Protein AF-A0A952VMT0-F1 (afdb_monomer)

Mean predicted aligned error: 9.92 Å

Sequence (220 aa):
MIFTNATDAQLTNVEVINATNLIGALDLHLQSDGFIINTGNNPTTITGSAGADTITAGSSVDTINNFVGADTVNGGAGSDRLDLTTTSTDLNNATDAQLVNVEEIRLTSTDGITLNLGNQSEAFTISGSAGADTITATNQADTISGGFGDDTINAGGGNDIINGFGRASNIGVAEADSLDGGAGTDTLVLAGTASPIWPMPLMPSSPMWRSSMPQTSSAH

Structure (mmCIF, N/CA/C/O backbone):
data_AF-A0A952VMT0-F1
#
_entry.id   AF-A0A952VMT0-F1
#
loop_
_atom_site.group_PDB
_atom_site.id
_atom_site.type_symbol
_atom_site.label_atom_id
_atom_site.label_alt_id
_atom_site.label_comp_id
_atom_site.label_asym_id
_atom_site.label_entity_id
_atom_site.label_seq_id
_atom_site.pdbx_PDB_ins_code
_atom_site.Cartn_x
_atom_site.Cartn_y
_atom_site.Cartn_z
_atom_site.occupancy
_atom_site.B_iso_or_equiv
_atom_site.auth_seq_id
_atom_site.auth_comp_id
_atom_site.auth_asym_id
_atom_site.auth_atom_id
_atom_site.pdbx_PDB_model_num
ATOM 1 N N . MET A 1 1 ? -11.059 16.800 18.538 1.00 48.16 1 MET A N 1
ATOM 2 C CA . MET A 1 1 ? -9.971 16.395 19.450 1.00 48.16 1 MET A CA 1
ATOM 3 C C . MET A 1 1 ? -9.155 15.394 18.667 1.00 48.16 1 MET A C 1
ATOM 5 O O . MET A 1 1 ? -9.728 14.405 18.239 1.00 48.16 1 MET A O 1
ATOM 9 N N . ILE A 1 2 ? -7.910 15.726 18.346 1.00 56.69 2 ILE A N 1
ATOM 10 C CA . ILE A 1 2 ? -7.024 14.835 17.596 1.00 56.69 2 ILE A CA 1
ATOM 11 C C . ILE A 1 2 ? -6.379 13.937 18.652 1.00 56.69 2 ILE A C 1
ATOM 13 O O . ILE A 1 2 ? -5.745 14.459 19.571 1.00 56.69 2 ILE A O 1
ATOM 17 N N . PHE A 1 3 ? -6.608 12.624 18.594 1.00 63.16 3 PHE A N 1
ATOM 18 C CA . PHE A 1 3 ? -5.836 11.677 19.396 1.00 63.16 3 PHE A CA 1
ATOM 19 C C . PHE A 1 3 ? -4.445 11.610 18.770 1.00 63.16 3 PHE A C 1
ATOM 21 O O . PHE A 1 3 ? -4.195 10.806 17.889 1.00 63.16 3 PHE A O 1
ATOM 28 N N . THR A 1 4 ? -3.571 12.535 19.156 1.00 62.31 4 THR A N 1
ATOM 29 C CA . THR A 1 4 ? -2.135 12.411 18.913 1.00 62.31 4 THR A CA 1
ATOM 30 C C . THR A 1 4 ? -1.500 12.000 20.232 1.00 62.31 4 THR A C 1
ATOM 32 O O . THR A 1 4 ? -1.581 12.764 21.199 1.00 62.31 4 THR A O 1
ATOM 35 N N . ASN A 1 5 ? -0.860 10.833 20.276 1.00 67.25 5 ASN A N 1
ATOM 36 C CA . ASN A 1 5 ? -0.107 10.324 21.432 1.00 67.25 5 ASN A CA 1
ATOM 37 C C . ASN A 1 5 ? -0.941 9.876 22.646 1.00 67.25 5 ASN A C 1
ATOM 39 O O . ASN A 1 5 ? -0.473 9.997 23.781 1.00 67.25 5 ASN A O 1
ATOM 43 N N . ALA A 1 6 ? -2.162 9.373 22.448 1.00 76.94 6 ALA A N 1
ATOM 44 C CA . ALA A 1 6 ? -2.816 8.640 23.529 1.00 76.94 6 ALA A CA 1
ATOM 45 C C . ALA A 1 6 ? -1.985 7.384 23.834 1.00 76.94 6 ALA A C 1
ATOM 47 O O . ALA A 1 6 ? -1.633 6.667 22.904 1.00 76.94 6 ALA A O 1
ATOM 48 N N . THR A 1 7 ? -1.650 7.129 25.096 1.00 83.06 7 THR A N 1
ATOM 49 C CA . THR A 1 7 ? -1.020 5.878 25.547 1.00 83.06 7 THR A CA 1
ATOM 50 C C . THR A 1 7 ? -2.079 4.844 25.906 1.00 83.06 7 THR A C 1
ATOM 52 O O . THR A 1 7 ? -3.249 5.190 26.078 1.00 83.06 7 THR A O 1
ATOM 55 N N . ASP A 1 8 ? -1.676 3.587 26.051 1.00 81.75 8 ASP A N 1
ATOM 56 C CA . ASP A 1 8 ? -2.542 2.465 26.449 1.00 81.75 8 ASP A CA 1
ATOM 57 C C . ASP A 1 8 ? -3.371 2.775 27.719 1.00 81.75 8 ASP A C 1
ATOM 59 O O . ASP A 1 8 ? -4.565 2.505 27.820 1.00 81.75 8 ASP A O 1
ATOM 63 N N . ALA A 1 9 ? -2.778 3.507 28.670 1.00 82.50 9 ALA A N 1
ATOM 64 C CA . ALA A 1 9 ? -3.461 3.933 29.894 1.00 82.50 9 ALA A CA 1
ATOM 65 C C . ALA A 1 9 ? -4.579 4.971 29.665 1.00 82.50 9 ALA A C 1
ATOM 67 O O . ALA A 1 9 ? -5.399 5.203 30.556 1.00 82.50 9 ALA A O 1
ATOM 68 N N . GLN A 1 10 ? -4.597 5.640 28.510 1.00 85.75 10 GLN A N 1
ATOM 69 C CA . GLN A 1 10 ? -5.574 6.677 28.174 1.00 85.75 10 GLN A CA 1
ATOM 70 C C . GLN A 1 10 ? -6.797 6.122 27.433 1.00 85.75 10 GLN A C 1
ATOM 72 O O . GLN A 1 10 ? -7.845 6.767 27.485 1.00 85.75 10 GLN A O 1
ATOM 77 N N . LEU A 1 11 ? -6.698 4.944 26.807 1.00 85.38 11 LEU A N 1
ATOM 78 C CA . LEU A 1 11 ? -7.797 4.264 26.109 1.00 85.38 11 LEU A CA 1
ATOM 79 C C . LEU A 1 11 ? -8.044 2.876 26.710 1.00 85.38 11 LEU A C 1
ATOM 81 O O . LEU A 1 11 ? -7.905 1.851 26.062 1.00 85.38 11 LEU A O 1
ATOM 85 N N . THR A 1 12 ? -8.442 2.847 27.980 1.00 87.50 12 THR A N 1
ATOM 86 C CA . THR A 1 12 ? -8.729 1.585 28.681 1.00 87.50 12 THR A CA 1
ATOM 87 C C . THR A 1 12 ? -10.169 1.126 28.451 1.00 87.50 12 THR A C 1
ATOM 89 O O . THR A 1 12 ? -11.099 1.913 28.638 1.00 87.50 12 THR A O 1
ATOM 92 N N . ASN A 1 13 ? -10.357 -0.158 28.116 1.00 88.69 13 ASN A N 1
ATOM 93 C CA . ASN A 1 13 ? -11.665 -0.760 27.797 1.00 88.69 13 ASN A CA 1
ATOM 94 C C . ASN A 1 13 ? -12.419 0.017 26.699 1.00 88.69 13 ASN A C 1
ATOM 96 O O . ASN A 1 13 ? -13.592 0.368 26.862 1.00 88.69 13 ASN A O 1
ATOM 100 N N . VAL A 1 14 ? -11.700 0.381 25.634 1.00 91.75 14 VAL A N 1
ATOM 101 C CA . VAL A 1 14 ? -12.257 1.020 24.441 1.00 91.75 14 VAL A CA 1
ATOM 102 C C . VAL A 1 14 ? -11.978 0.112 23.259 1.00 91.75 14 VAL A C 1
ATOM 104 O O . VAL A 1 14 ? -10.831 -0.089 22.901 1.00 91.75 14 VAL A O 1
ATOM 107 N N . GLU A 1 15 ? -13.028 -0.392 22.625 1.00 94.06 15 GLU A N 1
ATOM 108 C CA . GLU A 1 15 ? -12.890 -1.294 21.476 1.00 94.06 15 GLU A CA 1
ATOM 109 C C . GLU A 1 15 ? -13.255 -0.609 20.153 1.00 94.06 15 GLU A C 1
ATOM 111 O O . GLU A 1 15 ? -12.877 -1.075 19.083 1.00 94.06 15 GLU A O 1
ATOM 116 N N . VAL A 1 16 ? -14.019 0.491 20.205 1.00 95.75 16 VAL A N 1
ATOM 117 C CA . VAL A 1 16 ? -14.568 1.158 19.014 1.00 95.75 16 VAL A CA 1
ATOM 118 C C . VAL A 1 16 ? -14.257 2.648 19.017 1.00 95.75 16 VAL A C 1
ATOM 120 O O . VAL A 1 16 ? -14.612 3.374 19.949 1.00 95.75 16 VAL A O 1
ATOM 123 N N . ILE A 1 17 ? -13.686 3.123 17.913 1.00 93.56 17 ILE A N 1
ATOM 124 C CA . ILE A 1 17 ? -13.375 4.527 17.659 1.00 93.56 17 ILE A CA 1
ATOM 125 C C . ILE A 1 17 ? -14.200 5.000 16.460 1.00 93.56 17 ILE A C 1
ATOM 127 O O . ILE A 1 17 ? -13.924 4.678 15.308 1.00 93.56 17 ILE A O 1
ATOM 131 N N . ASN A 1 18 ? -15.228 5.804 16.738 1.00 94.25 18 ASN A N 1
ATOM 132 C CA . ASN A 1 18 ? -16.058 6.429 15.709 1.00 94.25 18 ASN A CA 1
ATOM 133 C C . ASN A 1 18 ? -15.571 7.859 15.440 1.00 94.25 18 ASN A C 1
ATOM 135 O O . ASN A 1 18 ? -15.893 8.795 16.176 1.00 94.25 18 ASN A O 1
ATOM 139 N N . ALA A 1 19 ? -14.815 8.021 14.361 1.00 91.94 19 ALA A N 1
ATOM 140 C CA . ALA A 1 19 ? -14.193 9.257 13.902 1.00 91.94 19 ALA A CA 1
ATOM 141 C C . ALA A 1 19 ? -14.910 9.853 12.670 1.00 91.94 19 ALA A C 1
ATOM 143 O O . ALA A 1 19 ? -14.303 10.528 11.847 1.00 91.94 19 ALA A O 1
ATOM 144 N N . THR A 1 20 ? -16.226 9.659 12.547 1.00 91.06 20 THR A N 1
ATOM 145 C CA . THR A 1 20 ? -17.021 10.008 11.347 1.00 91.06 20 THR A CA 1
ATOM 146 C C . THR A 1 20 ? -17.030 11.490 10.957 1.00 91.06 20 THR A C 1
ATOM 148 O O . THR A 1 20 ? -17.306 11.824 9.809 1.00 91.06 20 THR A O 1
ATOM 151 N N . ASN A 1 21 ? -16.731 12.392 11.894 1.00 89.56 21 ASN A N 1
ATOM 152 C CA . ASN A 1 21 ? -16.616 13.834 11.645 1.00 89.56 21 ASN A CA 1
ATOM 153 C C . ASN A 1 21 ? -15.183 14.350 11.838 1.00 89.56 21 ASN A C 1
ATOM 155 O O . ASN A 1 21 ? -14.977 15.558 11.979 1.00 89.56 21 ASN A O 1
ATOM 159 N N . LEU A 1 22 ? -14.199 13.452 11.923 1.00 88.50 22 LEU A N 1
ATOM 160 C CA . LEU A 1 22 ? -12.802 13.843 12.026 1.00 88.50 22 LEU A CA 1
ATOM 161 C C . LEU A 1 22 ? -12.387 14.588 10.755 1.00 88.50 22 LEU A C 1
ATOM 163 O O . LEU A 1 22 ? -12.866 14.302 9.664 1.00 88.50 22 LEU A O 1
ATOM 167 N N . ILE A 1 23 ? -11.531 15.588 10.925 1.00 82.75 23 ILE A N 1
ATOM 168 C CA . ILE A 1 23 ? -10.852 16.289 9.839 1.00 82.75 23 ILE A CA 1
ATOM 169 C C . ILE A 1 23 ? -9.375 16.252 10.221 1.00 82.75 23 ILE A C 1
ATOM 171 O O . ILE A 1 23 ? -9.010 16.780 11.276 1.00 82.75 23 ILE A O 1
ATOM 175 N N . GLY A 1 24 ? -8.540 15.616 9.400 1.00 85.31 24 GLY A N 1
ATOM 176 C CA . GLY A 1 24 ? -7.116 15.430 9.681 1.00 85.31 24 GLY A CA 1
ATOM 177 C C . GLY A 1 24 ? -6.776 13.995 10.080 1.00 85.31 24 GLY A C 1
ATOM 178 O O . GLY A 1 24 ? -7.236 13.061 9.436 1.00 85.31 24 GLY A O 1
ATOM 179 N N . ALA A 1 25 ? -5.939 13.819 11.106 1.00 91.19 25 ALA A N 1
ATOM 180 C CA . ALA A 1 25 ? -5.367 12.517 11.445 1.00 91.19 25 ALA A CA 1
ATOM 181 C C . ALA A 1 25 ? -5.993 11.864 12.691 1.00 91.19 25 ALA A C 1
ATOM 183 O O . ALA A 1 25 ? -6.312 12.545 13.668 1.00 91.19 25 ALA A O 1
ATOM 184 N N . LEU A 1 26 ? -6.126 10.541 12.666 1.00 92.62 26 LEU A N 1
ATOM 185 C CA . LEU A 1 26 ? -6.317 9.659 13.812 1.00 92.62 26 LEU A CA 1
ATOM 186 C C . LEU A 1 26 ? -5.036 8.845 13.974 1.00 92.62 26 LEU A C 1
ATOM 188 O O . LEU A 1 26 ? -4.614 8.195 13.024 1.00 92.62 26 LEU A O 1
ATOM 192 N N . ASP A 1 27 ? -4.423 8.884 15.154 1.00 92.62 27 ASP A N 1
ATOM 193 C CA . ASP A 1 27 ? -3.146 8.219 15.381 1.00 92.62 27 ASP A CA 1
ATOM 194 C C . ASP A 1 27 ? -3.158 7.389 16.671 1.00 92.62 27 ASP A C 1
ATOM 196 O O . ASP A 1 27 ? -3.231 7.931 17.780 1.00 92.62 27 ASP A O 1
ATOM 200 N N . LEU A 1 28 ? -3.101 6.065 16.511 1.00 92.81 28 LEU A N 1
ATOM 201 C CA . LEU A 1 28 ? -3.180 5.081 17.590 1.00 92.81 28 LEU A CA 1
ATOM 202 C C . LEU A 1 28 ? -1.881 4.286 17.774 1.00 92.81 28 LEU A C 1
ATOM 204 O O . LEU A 1 28 ? -1.878 3.325 18.536 1.00 92.81 28 LEU A O 1
ATOM 208 N N . HIS A 1 29 ? -0.760 4.712 17.181 1.00 91.56 29 HIS A N 1
ATOM 209 C CA . HIS A 1 29 ? 0.489 3.929 17.151 1.00 91.56 29 HIS A CA 1
ATOM 210 C C . HIS A 1 29 ? 1.106 3.590 18.526 1.00 91.56 29 HIS A C 1
ATOM 212 O O . HIS A 1 29 ? 2.034 2.788 18.609 1.00 91.56 29 HIS A O 1
ATOM 218 N N . LEU A 1 30 ? 0.653 4.230 19.609 1.00 91.62 30 LEU A N 1
ATOM 219 C CA . LEU A 1 30 ? 1.096 3.956 20.986 1.00 91.62 30 LEU A CA 1
ATOM 220 C C . LEU A 1 30 ? 0.167 2.996 21.747 1.00 91.62 30 LEU A C 1
ATOM 222 O O . LEU A 1 30 ? 0.369 2.781 22.945 1.00 91.62 30 LEU A O 1
ATOM 226 N N . GLN A 1 31 ? -0.865 2.477 21.086 1.00 92.12 31 GLN A N 1
ATOM 227 C CA . GLN A 1 31 ? -1.807 1.512 21.642 1.00 92.12 31 GLN A CA 1
ATOM 228 C C . GLN A 1 31 ? -1.378 0.084 21.307 1.00 92.12 31 GLN A C 1
ATOM 230 O O . GLN A 1 31 ? -0.789 -0.162 20.252 1.00 92.12 31 GLN A O 1
ATOM 235 N N . SER A 1 32 ? -1.685 -0.851 22.206 1.00 92.38 32 SER A N 1
ATOM 236 C CA . SER A 1 32 ? -1.361 -2.272 22.020 1.00 92.38 32 SER A CA 1
ATOM 237 C C . SER A 1 32 ? -2.567 -3.161 21.702 1.00 92.38 32 SER A C 1
ATOM 239 O O . SER A 1 32 ? -2.393 -4.235 21.127 1.00 92.38 32 SER A O 1
ATOM 241 N N . ASP A 1 33 ? -3.770 -2.708 22.052 1.00 92.06 33 ASP A N 1
ATOM 242 C CA . ASP A 1 33 ? -5.029 -3.390 21.757 1.00 92.06 33 ASP A CA 1
ATOM 243 C C . ASP A 1 33 ? -5.461 -3.175 20.303 1.00 92.06 33 ASP A C 1
ATOM 245 O O . ASP A 1 33 ? -5.093 -2.177 19.700 1.00 92.06 33 ASP A O 1
ATOM 249 N N . GLY A 1 34 ? -6.271 -4.088 19.761 1.00 93.81 34 GLY A N 1
ATOM 250 C CA . GLY A 1 34 ? -6.918 -3.906 18.458 1.00 93.81 34 GLY A CA 1
ATOM 251 C C . GLY A 1 34 ? -8.240 -3.140 18.568 1.00 93.81 34 GLY A C 1
ATOM 252 O O . GLY A 1 34 ? -9.023 -3.367 19.496 1.00 93.81 34 GLY A O 1
ATOM 253 N N . PHE A 1 35 ? -8.517 -2.273 17.597 1.00 95.69 35 PHE A N 1
ATOM 254 C CA . PHE A 1 35 ? -9.680 -1.390 17.561 1.00 95.69 35 PHE A CA 1
ATOM 255 C C . PHE A 1 35 ? -10.532 -1.586 16.307 1.00 95.69 35 PHE A C 1
ATOM 257 O O . PHE A 1 35 ? -10.048 -1.864 15.213 1.00 95.69 35 PHE A O 1
ATOM 264 N N . ILE A 1 36 ? -11.831 -1.327 16.447 1.00 97.31 36 ILE A N 1
ATOM 265 C CA . ILE A 1 36 ? -12.726 -1.067 15.319 1.00 97.31 36 ILE A CA 1
ATOM 266 C C . ILE A 1 36 ? -12.746 0.441 15.072 1.00 97.31 36 ILE A C 1
ATOM 268 O O . ILE A 1 36 ? -13.212 1.212 15.914 1.00 97.31 36 ILE A O 1
ATOM 272 N N . ILE A 1 37 ? -12.269 0.865 13.908 1.00 96.25 37 ILE A N 1
ATOM 273 C CA . ILE A 1 37 ? -12.083 2.263 13.533 1.00 96.25 37 ILE A CA 1
ATOM 274 C C . ILE A 1 37 ? -13.016 2.588 12.368 1.00 96.25 37 ILE A C 1
ATOM 276 O O . ILE A 1 37 ? -12.879 2.043 11.277 1.00 96.25 37 ILE A O 1
ATOM 280 N N . ASN A 1 38 ? -13.948 3.514 12.594 1.00 96.06 38 ASN A N 1
ATOM 281 C CA . ASN A 1 38 ? -14.879 3.984 11.569 1.00 96.06 38 ASN A CA 1
ATOM 282 C C . ASN A 1 38 ? -14.693 5.484 11.343 1.00 96.06 38 ASN A C 1
ATOM 284 O O . ASN A 1 38 ? -14.997 6.284 12.237 1.00 96.06 38 ASN A O 1
ATOM 288 N N . THR A 1 39 ? -14.248 5.883 10.158 1.00 94.56 39 THR A N 1
ATOM 289 C CA . THR A 1 39 ? -14.227 7.290 9.727 1.00 94.56 39 THR A CA 1
ATOM 290 C C . THR A 1 39 ? -15.440 7.588 8.840 1.00 94.56 39 THR A C 1
ATOM 292 O O . THR A 1 39 ? -16.415 6.834 8.826 1.00 94.56 39 THR A O 1
ATOM 295 N N . GLY A 1 40 ? -15.492 8.782 8.253 1.00 92.75 40 GLY A N 1
ATOM 296 C CA . GLY A 1 40 ? -16.689 9.288 7.582 1.00 92.75 40 GLY A CA 1
ATOM 297 C C . GLY A 1 40 ? -16.405 9.777 6.174 1.00 92.75 40 GLY A C 1
ATOM 298 O O . GLY A 1 40 ? -15.723 9.125 5.403 1.00 92.75 40 GLY A O 1
ATOM 299 N N . ASN A 1 41 ? -16.958 10.937 5.830 1.00 94.00 41 ASN A N 1
ATOM 300 C CA . ASN A 1 41 ? -16.885 11.469 4.464 1.00 94.00 41 ASN A CA 1
ATOM 301 C C . ASN A 1 41 ? -15.764 12.509 4.288 1.00 94.00 41 ASN A C 1
ATOM 303 O O . ASN A 1 41 ? -15.736 13.226 3.287 1.00 94.00 41 ASN A O 1
ATOM 307 N N . ASN A 1 42 ? -14.919 12.680 5.304 1.00 94.12 42 ASN A N 1
ATOM 308 C CA . ASN A 1 42 ? -13.834 13.649 5.294 1.00 94.12 42 ASN A CA 1
ATOM 309 C C . ASN A 1 42 ? -12.517 12.915 5.059 1.00 94.12 42 ASN A C 1
ATOM 311 O O . ASN A 1 42 ? -12.282 11.943 5.778 1.00 94.12 42 ASN A O 1
ATOM 315 N N . PRO A 1 43 ? -11.630 13.447 4.197 1.00 94.62 43 PRO A N 1
ATOM 316 C CA . PRO A 1 43 ? -10.284 12.915 4.047 1.00 94.62 43 PRO A CA 1
ATOM 317 C C . PRO A 1 43 ? -9.593 12.788 5.402 1.00 94.62 43 PRO A C 1
ATOM 319 O O . PRO A 1 43 ? -9.423 13.784 6.123 1.00 94.62 43 PRO A O 1
ATOM 322 N N . THR A 1 44 ? -9.217 11.563 5.742 1.00 94.31 44 THR A N 1
ATOM 323 C CA . THR A 1 44 ? -8.648 11.201 7.031 1.00 94.31 44 THR A CA 1
ATOM 324 C C . THR A 1 44 ? -7.322 10.482 6.836 1.00 94.31 44 THR A C 1
ATOM 326 O O . THR A 1 44 ? -7.138 9.671 5.935 1.00 94.31 44 THR A O 1
ATOM 329 N N . THR A 1 45 ? -6.366 10.792 7.704 1.00 94.75 45 THR A N 1
ATOM 330 C CA . THR A 1 45 ? -5.129 10.020 7.830 1.00 94.75 45 THR A CA 1
ATOM 331 C C . THR A 1 45 ? -5.237 9.125 9.057 1.00 94.75 45 THR A C 1
ATOM 333 O O . THR A 1 45 ? -5.480 9.631 10.145 1.00 94.75 45 THR A O 1
ATOM 336 N N . ILE A 1 46 ? -5.075 7.819 8.908 1.00 95.12 46 ILE A N 1
ATOM 337 C CA . ILE A 1 46 ? -5.318 6.830 9.957 1.00 95.12 46 ILE A CA 1
ATOM 338 C C . ILE A 1 46 ? -4.021 6.071 10.197 1.00 95.12 46 ILE A C 1
ATOM 340 O O . ILE A 1 46 ? -3.519 5.420 9.292 1.00 95.12 46 ILE A O 1
ATOM 344 N N . THR A 1 47 ? -3.493 6.126 11.412 1.00 94.81 47 THR A N 1
ATOM 345 C CA . THR A 1 47 ? -2.467 5.190 11.875 1.00 94.81 47 THR A CA 1
ATOM 346 C C . THR A 1 47 ? -3.120 4.255 12.884 1.00 94.81 47 THR A C 1
ATOM 348 O O . THR A 1 47 ? -3.637 4.728 13.904 1.00 94.81 47 THR A O 1
ATOM 351 N N . GLY A 1 48 ? -3.109 2.957 12.581 1.00 93.75 48 GLY A N 1
ATOM 352 C CA . GLY A 1 48 ? -3.565 1.907 13.487 1.00 93.75 48 GLY A CA 1
ATOM 353 C C . GLY A 1 48 ? -2.713 1.795 14.754 1.00 93.75 48 GLY A C 1
ATOM 354 O O . GLY A 1 48 ? -1.731 2.516 14.959 1.00 93.75 48 GLY A O 1
ATOM 355 N N . SER A 1 49 ? -3.145 0.905 15.629 1.00 94.38 49 SER A N 1
ATOM 356 C CA . SER A 1 49 ? -2.421 0.433 16.798 1.00 94.38 49 SER A CA 1
ATOM 357 C C . SER A 1 49 ? -1.367 -0.616 16.411 1.00 94.38 49 SER A C 1
ATOM 359 O O . SER A 1 49 ? -1.076 -0.816 15.238 1.00 94.38 49 SER A O 1
ATOM 361 N N . ALA A 1 50 ? -0.744 -1.260 17.401 1.00 94.12 50 ALA A N 1
ATOM 362 C CA . ALA A 1 50 ? 0.045 -2.474 17.169 1.00 94.12 50 ALA A CA 1
ATOM 363 C C . ALA A 1 50 ? -0.796 -3.768 17.237 1.00 94.12 50 ALA A C 1
ATOM 365 O O . ALA A 1 50 ? -0.271 -4.859 16.991 1.00 94.12 50 ALA A O 1
ATOM 366 N N . GLY A 1 51 ? -2.059 -3.665 17.663 1.00 94.94 51 GLY A N 1
ATOM 367 C CA . GLY A 1 51 ? -3.014 -4.765 17.681 1.00 94.94 51 GLY A CA 1
ATOM 368 C C . GLY A 1 51 ? -3.598 -5.019 16.292 1.00 94.94 51 GLY A C 1
ATOM 369 O O . GLY A 1 51 ? -3.299 -4.313 15.345 1.00 94.94 51 GLY A O 1
ATOM 370 N N . ALA A 1 52 ? -4.433 -6.052 16.160 1.00 96.75 52 ALA A N 1
ATOM 371 C CA . ALA A 1 52 ? -5.155 -6.289 14.911 1.00 96.75 52 ALA A CA 1
ATOM 372 C C . ALA A 1 52 ? -6.378 -5.365 14.837 1.00 96.75 52 ALA A C 1
ATOM 374 O O . ALA A 1 52 ? -7.359 -5.580 15.559 1.00 96.75 52 ALA A O 1
ATOM 375 N N . ASP A 1 53 ? -6.322 -4.361 13.970 1.00 97.69 53 ASP A N 1
ATOM 376 C CA . ASP A 1 53 ? -7.385 -3.377 13.803 1.00 97.69 53 ASP A CA 1
ATOM 377 C C . ASP A 1 53 ? -8.361 -3.743 12.678 1.00 97.69 53 ASP A C 1
ATOM 379 O O . ASP A 1 53 ? -8.055 -4.471 11.735 1.00 97.69 53 ASP A O 1
ATOM 383 N N . THR A 1 54 ? -9.577 -3.205 12.755 1.00 98.00 54 THR A N 1
ATOM 384 C CA . THR A 1 54 ? -10.537 -3.186 11.644 1.00 98.00 54 THR A CA 1
ATOM 385 C C . THR A 1 54 ? -10.837 -1.741 11.277 1.00 98.00 54 THR A C 1
ATOM 387 O O . THR A 1 54 ? -11.520 -1.044 12.025 1.00 98.00 54 THR A O 1
ATOM 390 N N . ILE A 1 55 ? -10.347 -1.290 10.125 1.00 98.00 55 ILE A N 1
ATOM 391 C CA . ILE A 1 55 ? -10.433 0.094 9.652 1.00 98.00 55 ILE A CA 1
ATOM 392 C C . ILE A 1 55 ? -11.439 0.188 8.505 1.00 98.00 55 ILE A C 1
ATOM 394 O O . ILE A 1 55 ? -11.336 -0.528 7.513 1.00 98.00 55 ILE A O 1
ATOM 398 N N . THR A 1 56 ? -12.403 1.100 8.621 1.00 97.56 56 THR A N 1
ATOM 399 C CA . THR A 1 56 ? -13.303 1.510 7.532 1.00 97.56 56 THR A CA 1
ATOM 400 C C . THR A 1 56 ? -13.132 3.007 7.278 1.00 97.56 56 THR A C 1
ATOM 402 O O . THR A 1 56 ? -13.554 3.808 8.120 1.00 97.56 56 THR A O 1
ATOM 405 N N . ALA A 1 57 ? -12.507 3.368 6.147 1.00 95.56 57 ALA A N 1
ATOM 406 C CA . ALA A 1 57 ? -12.041 4.732 5.878 1.00 95.56 57 ALA A CA 1
ATOM 407 C C . ALA A 1 57 ? -13.142 5.676 5.329 1.00 95.56 57 ALA A C 1
ATOM 409 O O . ALA A 1 57 ? -13.170 6.865 5.650 1.00 95.56 57 ALA A O 1
ATOM 410 N N . GLY A 1 58 ? -14.164 5.127 4.671 1.00 95.25 58 GLY A N 1
ATOM 411 C CA . GLY A 1 58 ? -15.408 5.839 4.384 1.00 95.25 58 GLY A CA 1
ATOM 412 C C . GLY A 1 58 ? -15.568 6.197 2.912 1.00 95.25 58 GLY A C 1
ATOM 413 O O . GLY A 1 58 ? -15.563 5.303 2.076 1.00 95.25 58 GLY A O 1
ATOM 414 N N . SER A 1 59 ? -15.887 7.458 2.596 1.00 94.56 59 SER A N 1
ATOM 415 C CA . SER A 1 59 ? -16.254 7.874 1.225 1.00 94.56 59 SER A CA 1
ATOM 416 C C . SER A 1 59 ? -15.354 8.959 0.621 1.00 94.56 59 SER A C 1
ATOM 418 O O . SER A 1 59 ? -15.762 9.634 -0.332 1.00 94.56 59 SER A O 1
ATOM 420 N N . SER A 1 60 ? -14.211 9.225 1.238 1.00 94.88 60 SER A N 1
ATOM 421 C CA . SER A 1 60 ? -13.262 10.261 0.839 1.00 94.88 60 SER A CA 1
ATOM 422 C C . SER A 1 60 ? -11.959 9.645 0.344 1.00 94.88 60 SER A C 1
ATOM 424 O O . SER A 1 60 ? -11.825 8.444 0.272 1.00 94.88 60 SER A O 1
ATOM 426 N N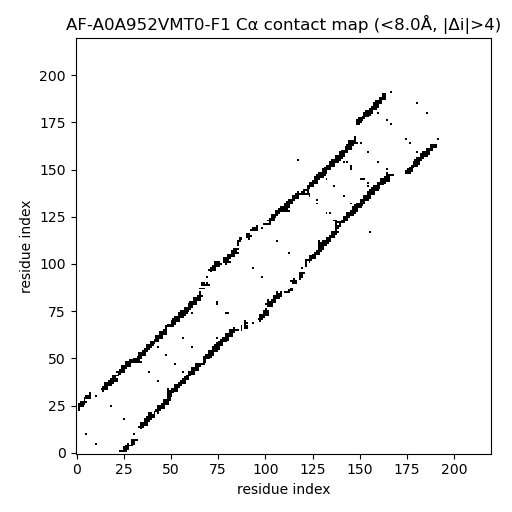 . VAL A 1 61 ? -11.009 10.487 -0.068 1.00 96.25 61 VAL A N 1
ATOM 427 C CA . VAL A 1 61 ? -9.625 10.047 -0.278 1.00 96.25 61 VAL A CA 1
ATOM 428 C C . VAL A 1 61 ? -8.975 9.957 1.093 1.00 96.25 61 VAL A C 1
ATOM 430 O O . VAL A 1 61 ? -8.683 10.993 1.702 1.00 96.25 61 VAL A O 1
ATOM 433 N N . ASP A 1 62 ? -8.765 8.743 1.568 1.00 96.69 62 ASP A N 1
ATOM 434 C CA . ASP A 1 62 ? -8.201 8.466 2.874 1.00 96.69 62 ASP A CA 1
ATOM 435 C C . ASP A 1 62 ? -6.763 7.939 2.758 1.00 96.69 62 ASP A C 1
ATOM 437 O O . ASP A 1 62 ? -6.300 7.445 1.728 1.00 96.69 62 ASP A O 1
ATOM 441 N N . THR A 1 63 ? -5.981 8.140 3.816 1.00 97.00 63 THR A N 1
ATOM 442 C CA . THR A 1 63 ? -4.616 7.615 3.919 1.00 97.00 63 THR A CA 1
ATOM 443 C C . THR A 1 63 ? -4.521 6.731 5.139 1.00 97.00 63 THR A C 1
ATOM 445 O O . THR A 1 63 ? -4.736 7.200 6.252 1.00 97.00 63 THR A O 1
ATOM 448 N N . ILE A 1 64 ? -4.127 5.485 4.945 1.00 97.44 64 ILE A N 1
ATOM 449 C CA . ILE A 1 64 ? -3.772 4.566 6.011 1.00 97.44 64 ILE A CA 1
ATOM 450 C C . ILE A 1 64 ? -2.247 4.566 6.115 1.00 97.44 64 ILE A C 1
ATOM 452 O O . ILE A 1 64 ? -1.542 4.478 5.113 1.00 97.44 64 ILE A O 1
ATOM 456 N N . ASN A 1 65 ? -1.727 4.738 7.322 1.00 96.06 65 ASN A N 1
ATOM 457 C CA . ASN A 1 65 ? -0.302 4.788 7.599 1.00 96.06 65 ASN A CA 1
ATOM 458 C C . ASN A 1 65 ? 0.130 3.503 8.267 1.00 96.06 65 ASN A C 1
ATOM 460 O O . ASN A 1 65 ? -0.212 3.245 9.423 1.00 96.06 65 ASN A O 1
ATOM 464 N N . ASN A 1 66 ? 1.020 2.804 7.582 1.00 91.50 66 ASN A N 1
ATOM 465 C CA . ASN A 1 66 ? 1.544 1.523 7.991 1.00 91.50 66 ASN A CA 1
ATOM 466 C C . ASN A 1 66 ? 0.412 0.487 8.141 1.00 91.50 66 ASN A C 1
ATOM 468 O O . ASN A 1 66 ? -0.776 0.789 8.097 1.00 91.50 66 ASN A O 1
ATOM 472 N N . PHE A 1 67 ? 0.799 -0.772 8.224 1.00 92.38 67 PHE A N 1
ATOM 473 C CA . PHE A 1 67 ? -0.119 -1.901 8.335 1.00 92.38 67 PHE A CA 1
ATOM 474 C C . PHE A 1 67 ? 0.529 -2.804 9.373 1.00 92.38 67 PHE A C 1
ATOM 476 O O . PHE A 1 67 ? 1.323 -3.677 9.020 1.00 92.38 67 PHE A O 1
ATOM 483 N N . VAL A 1 68 ? 0.425 -2.399 10.637 1.00 93.19 68 VAL A N 1
ATOM 484 C CA . VAL A 1 68 ? 1.189 -2.979 11.746 1.00 93.19 68 VAL A CA 1
ATOM 485 C C . VAL A 1 68 ? 0.203 -3.723 12.613 1.00 93.19 68 VAL A C 1
ATOM 487 O O . VAL A 1 68 ? -0.676 -3.109 13.192 1.00 93.19 68 VAL A O 1
ATOM 490 N N . GLY A 1 69 ? 0.402 -5.028 12.742 1.00 92.06 69 GLY A N 1
ATOM 491 C CA . GLY A 1 69 ? -0.658 -5.903 13.204 1.00 92.06 69 GLY A CA 1
ATOM 492 C C . GLY A 1 69 ? -1.382 -6.519 12.013 1.00 92.06 69 GLY A C 1
ATOM 493 O O . GLY A 1 69 ? -1.297 -6.061 10.873 1.00 92.06 69 GLY A O 1
ATOM 494 N N . ALA A 1 70 ? -2.063 -7.634 12.268 1.00 93.06 70 ALA A N 1
ATOM 495 C CA . ALA A 1 70 ? -2.847 -8.341 11.262 1.00 93.06 70 ALA A CA 1
ATOM 496 C C . ALA A 1 70 ? -4.160 -7.589 10.976 1.00 93.06 70 ALA A C 1
ATOM 498 O O . ALA A 1 70 ? -5.248 -8.097 11.254 1.00 93.06 70 ALA A O 1
ATOM 499 N N . ASP A 1 71 ? -4.034 -6.372 10.455 1.00 97.19 71 ASP A N 1
ATOM 500 C CA . ASP A 1 71 ? -5.134 -5.442 10.248 1.00 97.19 71 ASP A CA 1
ATOM 501 C C . ASP A 1 71 ? -6.088 -5.922 9.151 1.00 97.19 71 ASP A C 1
ATOM 503 O O . ASP A 1 71 ? -5.765 -6.761 8.304 1.00 97.19 71 ASP A O 1
ATOM 507 N N . THR A 1 72 ? -7.305 -5.392 9.190 1.00 97.94 72 THR A N 1
ATOM 508 C CA . THR A 1 72 ? -8.290 -5.450 8.110 1.00 97.94 72 THR A CA 1
ATOM 509 C C . THR A 1 72 ? -8.656 -4.022 7.734 1.00 97.94 72 THR A C 1
ATOM 511 O O . THR A 1 72 ? -9.219 -3.293 8.548 1.00 97.94 72 THR A O 1
ATOM 514 N N . VAL A 1 73 ? -8.355 -3.619 6.506 1.00 98.25 73 VAL A N 1
ATOM 515 C CA . VAL A 1 73 ? -8.567 -2.269 5.986 1.00 98.25 73 VAL A CA 1
ATOM 516 C C . VAL A 1 73 ? -9.567 -2.311 4.842 1.00 98.25 73 VAL A C 1
ATOM 518 O O . VAL A 1 73 ? -9.419 -3.072 3.890 1.00 98.25 73 VAL A O 1
ATOM 521 N N . ASN A 1 74 ? -10.570 -1.447 4.934 1.00 97.94 74 ASN A N 1
ATOM 522 C CA . ASN A 1 74 ? -11.475 -1.105 3.852 1.00 97.94 74 ASN A CA 1
ATOM 523 C C . ASN A 1 74 ? -11.400 0.409 3.615 1.00 97.94 74 ASN A C 1
ATOM 525 O O . ASN A 1 74 ? -11.910 1.163 4.450 1.00 97.94 74 ASN A O 1
ATOM 529 N N . GLY A 1 75 ? -10.767 0.852 2.524 1.00 97.00 75 GLY A N 1
ATOM 530 C CA . GLY A 1 75 ? -10.692 2.284 2.186 1.00 97.00 75 GLY A CA 1
ATOM 531 C C . GLY A 1 75 ? -12.083 2.858 1.911 1.00 97.00 75 GLY A C 1
ATOM 532 O O . GLY A 1 75 ? -12.535 3.800 2.559 1.00 97.00 75 GLY A O 1
ATOM 533 N N . GLY A 1 76 ? -12.865 2.130 1.122 1.00 97.19 76 GLY A N 1
ATOM 534 C CA . GLY A 1 76 ? -14.269 2.415 0.878 1.00 97.19 76 GLY A CA 1
ATOM 535 C C . GLY A 1 76 ? -14.458 3.055 -0.487 1.00 97.19 76 GLY A C 1
ATOM 536 O O . GLY A 1 76 ? -14.141 2.441 -1.497 1.00 97.19 76 GLY A O 1
ATOM 537 N N . ALA A 1 77 ? -15.096 4.219 -0.549 1.00 96.50 77 ALA A N 1
ATOM 538 C CA . ALA A 1 77 ? -15.194 4.965 -1.798 1.00 96.50 77 ALA A CA 1
ATOM 539 C C . ALA A 1 77 ? -14.192 6.109 -1.772 1.00 96.50 77 ALA A C 1
ATOM 541 O O . ALA A 1 77 ? -14.146 6.847 -0.803 1.00 96.50 77 ALA A O 1
ATOM 542 N N . GLY A 1 78 ? -13.498 6.339 -2.874 1.00 96.12 78 GLY A N 1
ATOM 543 C CA . GLY A 1 78 ? -12.383 7.271 -2.879 1.00 96.12 78 GLY A CA 1
ATOM 544 C C . GLY A 1 78 ? -11.280 6.719 -3.753 1.00 96.12 78 GLY A C 1
ATOM 545 O O . GLY A 1 78 ? -11.494 5.754 -4.475 1.00 96.12 78 GLY A O 1
ATOM 546 N N . SER A 1 79 ? -10.137 7.389 -3.743 1.00 96.62 79 SER A N 1
ATOM 547 C CA . SER A 1 79 ? -8.883 6.781 -4.177 1.00 96.62 79 SER A CA 1
ATOM 548 C C . SER A 1 79 ? -8.052 6.698 -2.917 1.00 96.62 79 SER A C 1
ATOM 550 O O . SER A 1 79 ? -7.465 7.700 -2.512 1.00 96.62 79 SER A O 1
ATOM 552 N N . ASP A 1 80 ? -8.094 5.555 -2.262 1.00 98.00 80 ASP A N 1
ATOM 553 C CA . ASP A 1 80 ? -7.524 5.365 -0.942 1.00 98.00 80 ASP A CA 1
ATOM 554 C C . ASP A 1 80 ? -6.090 4.868 -1.041 1.00 98.00 80 ASP A C 1
ATOM 556 O O . ASP A 1 80 ? -5.685 4.217 -2.009 1.00 98.00 80 ASP A O 1
ATOM 560 N N . ARG A 1 81 ? -5.291 5.228 -0.038 1.00 97.81 81 ARG A N 1
ATOM 561 C CA . ARG A 1 81 ? -3.841 5.070 -0.096 1.00 97.81 81 ARG A CA 1
ATOM 562 C C . ARG A 1 81 ? -3.273 4.463 1.172 1.00 97.81 81 ARG A C 1
ATOM 564 O O . ARG A 1 81 ? -3.574 4.939 2.263 1.00 97.81 81 ARG A O 1
ATOM 571 N N . LEU A 1 82 ? -2.380 3.491 1.028 1.00 98.31 82 LEU A N 1
ATOM 572 C CA . LEU A 1 82 ? -1.577 2.939 2.116 1.00 98.31 82 LEU A CA 1
ATOM 573 C C . LEU A 1 82 ? -0.128 3.429 2.005 1.00 98.31 82 LEU A C 1
ATOM 575 O O . LEU A 1 82 ? 0.584 3.112 1.052 1.00 98.31 82 LEU A O 1
ATOM 579 N N . ASP A 1 83 ? 0.314 4.197 2.997 1.00 98.19 83 ASP A N 1
ATOM 580 C CA . ASP A 1 83 ? 1.691 4.672 3.119 1.00 98.19 83 ASP A CA 1
ATOM 581 C C . ASP A 1 83 ? 2.508 3.712 3.997 1.00 98.19 83 ASP A C 1
ATOM 583 O O . ASP A 1 83 ? 2.161 3.471 5.153 1.00 98.19 83 ASP A O 1
ATOM 587 N N . LEU A 1 84 ? 3.638 3.213 3.493 1.00 97.75 84 LEU A N 1
ATOM 588 C CA . LEU A 1 84 ? 4.594 2.415 4.263 1.00 97.75 84 LEU A CA 1
ATOM 589 C C . LEU A 1 84 ? 5.870 3.209 4.517 1.00 97.75 84 LEU A C 1
ATOM 591 O O . LEU A 1 84 ? 6.491 3.748 3.599 1.00 97.75 84 LEU A O 1
ATOM 595 N N . THR A 1 85 ? 6.288 3.258 5.778 1.00 96.25 85 THR A N 1
ATOM 596 C CA . THR A 1 85 ? 7.570 3.860 6.185 1.00 96.25 85 THR A CA 1
ATOM 597 C C . THR A 1 85 ? 8.660 2.816 6.427 1.00 96.25 85 THR A C 1
ATOM 599 O O . THR A 1 85 ? 9.834 3.159 6.511 1.00 96.25 85 THR A O 1
ATOM 602 N N . THR A 1 86 ? 8.285 1.540 6.534 1.00 96.69 86 THR A N 1
ATOM 603 C CA . THR A 1 86 ? 9.175 0.386 6.717 1.00 96.69 86 THR A CA 1
ATOM 604 C C . THR A 1 86 ? 8.535 -0.861 6.095 1.00 96.69 86 THR A C 1
ATOM 606 O O . THR A 1 86 ? 7.369 -0.834 5.699 1.00 96.69 86 THR A O 1
ATOM 609 N N . THR A 1 87 ? 9.282 -1.966 6.010 1.00 97.56 87 THR A N 1
ATOM 610 C CA . THR A 1 87 ? 8.727 -3.261 5.582 1.00 97.56 87 THR A CA 1
ATOM 611 C C . THR A 1 87 ? 7.672 -3.745 6.578 1.00 97.56 87 THR A C 1
ATOM 613 O O . THR A 1 87 ? 8.001 -4.010 7.734 1.00 97.56 87 THR A O 1
ATOM 616 N N . SER A 1 88 ? 6.428 -3.919 6.120 1.00 96.94 88 SER A N 1
ATOM 617 C CA . SER A 1 88 ? 5.365 -4.552 6.909 1.00 96.94 88 SER A CA 1
ATOM 618 C C . SER A 1 88 ? 5.295 -6.047 6.598 1.00 96.94 88 SER A C 1
ATOM 620 O O . SER A 1 88 ? 4.944 -6.461 5.493 1.00 96.94 88 SER A O 1
ATOM 622 N N . THR A 1 89 ? 5.615 -6.878 7.592 1.00 96.69 89 THR A N 1
ATOM 623 C CA . THR A 1 89 ? 5.411 -8.329 7.490 1.00 96.69 89 THR A CA 1
ATOM 624 C C . THR A 1 89 ? 3.938 -8.696 7.434 1.00 96.69 89 THR A C 1
ATOM 626 O O . THR A 1 89 ? 3.600 -9.711 6.831 1.00 96.69 89 THR A O 1
ATOM 629 N N . ASP A 1 90 ? 3.075 -7.896 8.053 1.00 96.94 90 ASP A N 1
ATOM 630 C CA . ASP A 1 90 ? 1.646 -8.176 8.119 1.00 96.94 90 ASP A CA 1
ATOM 631 C C . ASP A 1 90 ? 0.978 -7.910 6.772 1.00 96.94 90 ASP A C 1
ATOM 633 O O . ASP A 1 90 ? 0.268 -8.781 6.278 1.00 96.94 90 ASP A O 1
ATOM 637 N N . LEU A 1 91 ? 1.309 -6.798 6.105 1.00 97.50 91 LEU A N 1
ATOM 638 C CA . LEU A 1 91 ? 0.846 -6.524 4.743 1.00 97.50 91 LEU A CA 1
ATOM 639 C C . LEU A 1 91 ? 1.351 -7.577 3.753 1.00 97.50 91 LEU A C 1
ATOM 641 O O . LEU A 1 91 ? 0.577 -8.103 2.962 1.00 97.50 91 LEU A O 1
ATOM 645 N N . ASN A 1 92 ? 2.634 -7.942 3.835 1.00 97.69 92 ASN A N 1
ATOM 646 C CA . ASN A 1 92 ? 3.232 -8.937 2.938 1.00 97.69 92 ASN A CA 1
ATOM 647 C C . ASN A 1 92 ? 2.613 -10.341 3.076 1.00 97.69 92 ASN A C 1
ATOM 649 O O . ASN A 1 92 ? 2.828 -11.193 2.212 1.00 97.69 92 ASN A O 1
ATOM 653 N N . ASN A 1 93 ? 1.885 -10.591 4.169 1.00 97.19 93 ASN A N 1
ATOM 654 C CA . ASN A 1 93 ? 1.139 -11.822 4.420 1.00 97.19 93 ASN A CA 1
ATOM 655 C C . ASN A 1 93 ? -0.382 -11.606 4.431 1.00 97.19 93 ASN A C 1
ATOM 657 O O . ASN A 1 93 ? -1.117 -12.563 4.687 1.00 97.19 93 ASN A O 1
ATOM 661 N N . ALA A 1 94 ? -0.858 -10.387 4.164 1.00 97.69 94 ALA A N 1
ATOM 662 C CA . ALA A 1 94 ? -2.272 -10.069 4.189 1.00 97.69 94 ALA A CA 1
ATOM 663 C C . ALA A 1 94 ? -3.004 -10.901 3.135 1.00 97.69 94 ALA A C 1
ATOM 665 O O . ALA A 1 94 ? -2.519 -11.127 2.021 1.00 97.69 94 ALA A O 1
ATOM 666 N N . THR A 1 95 ? -4.180 -11.384 3.513 1.00 97.81 95 THR A N 1
ATOM 667 C CA . THR A 1 95 ? -5.121 -11.982 2.566 1.00 97.81 95 THR A CA 1
ATOM 668 C C . THR A 1 95 ? -5.846 -10.888 1.789 1.00 97.81 95 THR A C 1
ATOM 670 O O . THR A 1 95 ? -5.939 -9.760 2.263 1.00 97.81 95 THR A O 1
ATOM 673 N N . ASP A 1 96 ? -6.412 -11.235 0.638 1.00 97.25 96 ASP A N 1
ATOM 674 C CA . ASP A 1 96 ? -7.289 -10.359 -0.156 1.00 97.25 96 ASP A CA 1
ATOM 675 C C . ASP A 1 96 ? -8.408 -9.706 0.682 1.00 97.25 96 ASP A C 1
ATOM 677 O O . ASP A 1 96 ? -8.728 -8.534 0.554 1.00 97.25 96 ASP A O 1
ATOM 681 N N . ALA A 1 97 ? -8.962 -10.439 1.654 1.00 96.88 97 ALA A N 1
ATOM 682 C CA . ALA A 1 97 ? -10.024 -9.921 2.516 1.00 96.88 97 ALA A CA 1
ATOM 683 C C . ALA A 1 97 ? -9.551 -8.868 3.539 1.00 96.88 97 ALA A C 1
ATOM 685 O O . ALA A 1 97 ? -10.389 -8.237 4.184 1.00 96.88 97 ALA A O 1
ATOM 686 N N . GLN A 1 98 ? -8.238 -8.721 3.743 1.00 97.81 98 GLN A N 1
ATOM 687 C CA . GLN A 1 98 ? -7.660 -7.795 4.719 1.00 97.81 98 GLN A CA 1
ATOM 688 C C . GLN A 1 98 ? -7.317 -6.428 4.133 1.00 97.81 98 GLN A 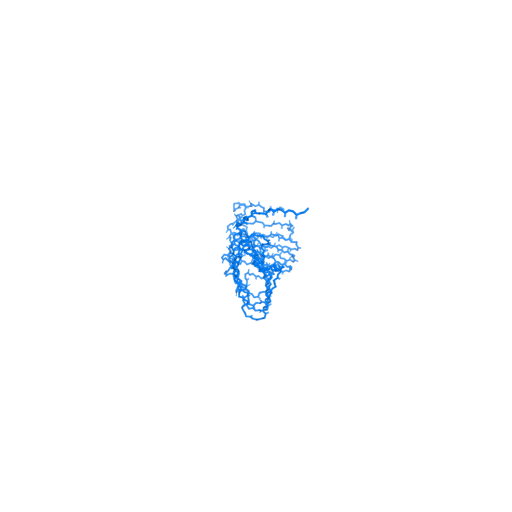C 1
ATOM 690 O O . GLN A 1 98 ? -7.101 -5.501 4.908 1.00 97.81 98 GLN A O 1
ATOM 695 N N . LEU A 1 99 ? -7.267 -6.277 2.812 1.00 97.56 99 LEU A N 1
ATOM 696 C CA . LEU A 1 99 ? -6.999 -4.999 2.170 1.00 97.56 99 LEU A CA 1
ATOM 697 C C . LEU A 1 99 ? -7.942 -4.846 0.982 1.00 97.56 99 LEU A C 1
ATOM 699 O O . LEU A 1 99 ? -7.655 -5.308 -0.109 1.00 97.56 99 LEU A O 1
ATOM 703 N N . VAL A 1 100 ? -9.073 -4.189 1.212 1.00 97.44 100 VAL A N 1
ATOM 704 C CA . VAL A 1 100 ? -10.106 -4.003 0.189 1.00 97.44 100 VAL A CA 1
ATOM 705 C C . VAL A 1 100 ? -10.333 -2.524 -0.083 1.00 97.44 100 VAL A C 1
ATOM 707 O O . VAL A 1 100 ? -10.257 -1.698 0.830 1.00 97.44 100 VAL A O 1
ATOM 710 N N . ASN A 1 101 ? -10.672 -2.193 -1.331 1.00 97.12 101 ASN A N 1
ATOM 711 C CA . ASN A 1 101 ? -10.923 -0.815 -1.775 1.00 97.12 101 ASN A CA 1
ATOM 712 C C . ASN A 1 101 ? -9.782 0.143 -1.378 1.00 97.12 101 ASN A C 1
ATOM 714 O O . ASN A 1 101 ? -10.012 1.148 -0.712 1.00 97.12 101 ASN A O 1
ATOM 718 N N . VAL A 1 102 ? -8.544 -0.246 -1.682 1.00 97.94 102 VAL A N 1
ATOM 719 C CA . VAL A 1 102 ? -7.358 0.608 -1.584 1.00 97.94 102 VAL A CA 1
ATOM 720 C C . VAL A 1 102 ? -6.696 0.582 -2.950 1.00 97.94 102 VAL A C 1
ATOM 722 O O . VAL A 1 102 ? -6.415 -0.491 -3.474 1.00 97.94 102 VAL A O 1
ATOM 725 N N . GLU A 1 103 ? -6.456 1.750 -3.535 1.00 98.12 103 GLU A N 1
ATOM 726 C CA . GLU A 1 103 ? -5.992 1.862 -4.920 1.00 98.12 103 GLU A CA 1
ATOM 727 C C . GLU A 1 103 ? -4.500 2.192 -5.020 1.00 98.12 103 GLU A C 1
ATOM 729 O O . GLU A 1 103 ? -3.867 1.886 -6.032 1.00 98.12 103 GLU A O 1
ATOM 734 N N . GLU A 1 104 ? -3.921 2.833 -4.002 1.00 98.38 104 GLU A N 1
ATOM 735 C CA . GLU A 1 104 ? -2.534 3.303 -4.032 1.00 98.38 104 GLU A CA 1
ATOM 736 C C . GLU A 1 104 ? -1.705 2.744 -2.869 1.00 98.38 104 GLU A C 1
ATOM 738 O O . GLU A 1 104 ? -2.086 2.846 -1.705 1.00 98.38 104 GLU A O 1
ATOM 743 N N . ILE A 1 105 ? -0.515 2.224 -3.175 1.00 98.38 105 ILE A N 1
ATOM 744 C CA . ILE A 1 105 ? 0.508 1.877 -2.185 1.00 98.38 105 ILE A CA 1
ATOM 745 C C . ILE A 1 105 ? 1.714 2.782 -2.403 1.00 98.38 105 ILE A C 1
ATOM 747 O O . ILE A 1 105 ? 2.268 2.843 -3.503 1.00 98.38 105 ILE A O 1
ATOM 751 N N . ARG A 1 106 ? 2.167 3.465 -1.352 1.00 98.00 106 ARG A N 1
ATOM 752 C CA . ARG A 1 106 ? 3.331 4.347 -1.441 1.00 98.00 106 ARG A CA 1
ATOM 753 C C . ARG A 1 106 ? 4.361 4.037 -0.369 1.00 98.00 106 ARG A C 1
ATOM 755 O O . ARG A 1 106 ? 4.085 4.059 0.827 1.00 98.00 106 ARG A O 1
ATOM 762 N N . LEU A 1 107 ? 5.587 3.814 -0.814 1.00 97.38 107 LEU A N 1
ATOM 763 C CA . LEU A 1 107 ? 6.752 3.573 0.018 1.00 97.38 107 LEU A CA 1
ATOM 764 C C . LEU A 1 107 ? 7.448 4.919 0.257 1.00 97.38 107 LEU A C 1
ATOM 766 O O . LEU A 1 107 ? 7.795 5.638 -0.674 1.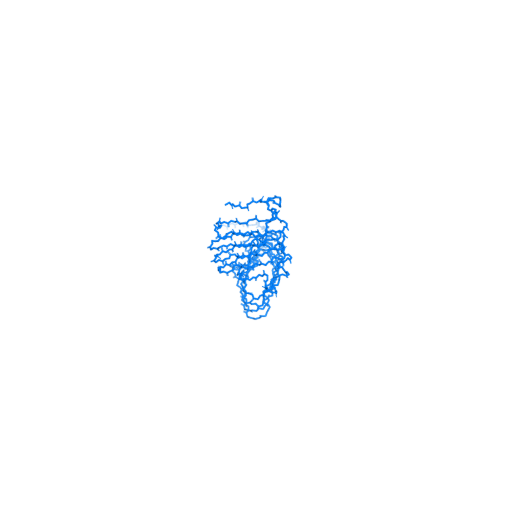00 97.38 107 LEU A O 1
ATOM 770 N N . THR A 1 108 ? 7.597 5.315 1.519 1.00 94.50 108 THR A N 1
ATOM 771 C CA . THR A 1 108 ? 8.014 6.682 1.903 1.00 94.50 108 THR A CA 1
ATOM 772 C C . THR A 1 108 ? 9.341 6.734 2.657 1.00 94.50 108 THR A C 1
ATOM 774 O O . THR A 1 108 ? 9.724 7.783 3.176 1.00 94.50 108 THR A O 1
ATOM 777 N N . SER A 1 109 ? 10.044 5.604 2.722 1.00 94.06 109 SER A N 1
ATOM 778 C CA . SER A 1 109 ? 11.329 5.474 3.407 1.00 94.06 109 SER A CA 1
ATOM 779 C C . SER A 1 109 ? 12.505 5.997 2.573 1.00 94.06 109 SER A C 1
ATOM 781 O O . SER A 1 109 ? 12.414 6.202 1.363 1.00 94.06 109 SER A O 1
ATOM 783 N N . THR A 1 110 ? 13.635 6.216 3.241 1.00 93.25 110 THR A N 1
ATOM 784 C CA . THR A 1 110 ? 14.949 6.357 2.592 1.00 93.25 110 THR A CA 1
ATOM 785 C C . THR A 1 110 ? 15.699 5.029 2.495 1.00 93.25 110 THR A C 1
ATOM 787 O O . THR A 1 110 ? 16.698 4.945 1.789 1.00 93.25 110 THR A O 1
ATOM 790 N N . ASP A 1 111 ? 15.243 4.025 3.241 1.00 93.88 111 ASP A N 1
ATOM 791 C CA . ASP A 1 111 ? 15.747 2.656 3.213 1.00 93.88 111 ASP A CA 1
ATOM 792 C C . ASP A 1 111 ? 14.853 1.791 2.322 1.00 93.88 111 ASP A C 1
ATOM 794 O O . ASP A 1 111 ? 13.668 2.081 2.164 1.00 93.88 111 ASP A O 1
ATOM 798 N N . GLY A 1 112 ? 15.410 0.696 1.809 1.00 94.25 112 GLY A N 1
ATOM 799 C CA . GLY A 1 112 ? 14.665 -0.268 1.006 1.00 94.25 112 GLY A CA 1
ATOM 800 C C . GLY A 1 112 ? 13.528 -0.945 1.774 1.00 94.25 112 GLY A C 1
ATOM 801 O O . GLY A 1 112 ? 13.697 -1.384 2.919 1.00 94.25 112 GLY A O 1
ATOM 802 N N . ILE A 1 113 ? 12.374 -1.068 1.128 1.00 97.75 113 ILE A N 1
ATOM 803 C CA . ILE A 1 113 ? 11.181 -1.745 1.626 1.00 97.75 113 ILE A CA 1
ATOM 804 C C . ILE A 1 113 ? 10.896 -2.984 0.773 1.00 97.75 113 ILE A C 1
ATOM 806 O O . ILE A 1 113 ? 10.927 -2.955 -0.453 1.00 97.75 113 ILE A O 1
ATOM 810 N N . THR A 1 114 ? 10.579 -4.096 1.438 1.00 98.31 114 THR A N 1
ATOM 811 C CA . THR A 1 114 ? 9.994 -5.268 0.781 1.00 98.31 114 THR A CA 1
ATOM 812 C C . THR A 1 114 ? 8.472 -5.173 0.825 1.00 98.31 114 THR A C 1
ATOM 814 O O . THR A 1 114 ? 7.886 -5.193 1.909 1.00 98.31 114 THR A O 1
ATOM 817 N N . LEU A 1 115 ? 7.846 -5.114 -0.346 1.00 98.50 115 LEU A N 1
ATOM 818 C CA . LEU A 1 115 ? 6.403 -5.111 -0.555 1.00 98.50 115 LEU A CA 1
ATOM 819 C C . LEU A 1 115 ? 5.995 -6.356 -1.351 1.00 98.50 115 LEU A C 1
ATOM 821 O O . LEU A 1 115 ? 6.555 -6.632 -2.411 1.00 98.50 115 LEU A O 1
ATOM 825 N N . ASN A 1 116 ? 5.001 -7.091 -0.862 1.00 98.38 116 ASN A N 1
ATOM 826 C CA . ASN A 1 116 ? 4.413 -8.235 -1.545 1.00 98.38 116 ASN A CA 1
ATOM 827 C C . ASN A 1 116 ? 2.884 -8.149 -1.522 1.00 98.38 116 ASN A C 1
ATOM 829 O O . ASN A 1 116 ? 2.268 -8.338 -0.476 1.00 98.38 116 ASN A O 1
ATOM 833 N N . LEU A 1 117 ? 2.291 -7.918 -2.691 1.00 98.44 117 LEU A N 1
ATOM 834 C CA . LEU A 1 117 ? 0.846 -7.846 -2.907 1.00 98.44 117 LEU A CA 1
ATOM 835 C C . LEU A 1 117 ? 0.309 -9.061 -3.678 1.00 98.44 117 LEU A C 1
ATOM 837 O O . LEU A 1 117 ? -0.847 -9.066 -4.081 1.00 98.44 117 LEU A O 1
ATOM 841 N N . GLY A 1 118 ? 1.098 -10.127 -3.850 1.00 97.62 118 GLY A N 1
ATOM 842 C CA . GLY A 1 118 ? 0.715 -11.278 -4.680 1.00 97.62 118 GLY A CA 1
ATOM 843 C C . GLY A 1 118 ? -0.522 -12.058 -4.204 1.00 97.62 118 GLY A C 1
ATOM 844 O O . GLY A 1 118 ? -1.026 -12.908 -4.938 1.00 97.62 118 GLY A O 1
ATOM 845 N N . ASN A 1 119 ? -1.010 -11.783 -2.989 1.00 97.38 119 ASN A N 1
ATOM 846 C CA . ASN A 1 119 ? -2.246 -12.344 -2.435 1.00 97.38 119 ASN A CA 1
ATOM 847 C C . ASN A 1 119 ? -3.490 -11.465 -2.665 1.00 97.38 119 ASN A C 1
ATOM 849 O O . ASN A 1 119 ? -4.578 -11.896 -2.288 1.00 97.38 119 ASN A O 1
ATOM 853 N N . GLN A 1 120 ? -3.329 -10.259 -3.216 1.00 98.12 120 GLN A N 1
ATOM 854 C CA . GLN A 1 120 ? -4.405 -9.292 -3.451 1.00 98.12 120 GLN A CA 1
ATOM 855 C C . GLN A 1 120 ? -4.994 -9.459 -4.861 1.00 98.12 120 GLN A C 1
ATOM 857 O O . GLN A 1 120 ? -4.319 -9.961 -5.769 1.00 98.12 120 GLN A O 1
ATOM 862 N N . SER A 1 121 ? -6.255 -9.065 -5.043 1.00 96.62 121 SER A N 1
ATOM 863 C CA . SER A 1 121 ? -6.997 -9.204 -6.306 1.00 96.62 121 SER A CA 1
ATOM 864 C C . SER A 1 121 ? -7.391 -7.876 -6.956 1.00 96.62 121 SER A C 1
ATOM 866 O O . SER A 1 121 ? -7.922 -7.861 -8.074 1.00 96.62 121 SER A O 1
ATOM 868 N N . GLU A 1 122 ? -7.109 -6.763 -6.290 1.00 94.88 122 GLU A N 1
ATOM 869 C CA . GLU A 1 122 ? -7.185 -5.407 -6.813 1.00 94.88 122 GLU A CA 1
ATOM 870 C C . GLU A 1 122 ? -5.972 -5.077 -7.690 1.00 94.88 122 GLU A C 1
ATOM 872 O O . GLU A 1 122 ? -4.920 -5.701 -7.591 1.00 94.88 122 GLU A O 1
ATOM 877 N N . ALA A 1 123 ? -6.134 -4.078 -8.556 1.00 97.25 123 ALA A N 1
ATOM 878 C CA . ALA A 1 123 ? -5.016 -3.435 -9.234 1.00 97.25 123 ALA A CA 1
ATOM 879 C C . ALA A 1 123 ? -4.556 -2.227 -8.413 1.00 97.25 123 ALA A C 1
ATOM 881 O O . ALA A 1 123 ? -5.394 -1.464 -7.927 1.00 97.25 123 ALA A O 1
ATOM 882 N N . PHE A 1 124 ? -3.247 -2.011 -8.329 1.00 98.50 124 PHE A N 1
ATOM 883 C CA . PHE A 1 124 ? -2.654 -0.943 -7.536 1.00 98.50 124 PHE A CA 1
ATOM 884 C C . PHE A 1 124 ? -1.845 0.040 -8.380 1.00 98.50 124 PHE A C 1
ATOM 886 O O . PHE A 1 124 ? -1.171 -0.300 -9.355 1.00 98.50 124 PHE A O 1
ATOM 893 N N . THR A 1 125 ? -1.850 1.293 -7.930 1.00 98.25 125 THR A N 1
ATOM 894 C CA . THR A 1 125 ? -0.783 2.244 -8.235 1.00 98.25 125 THR A CA 1
ATOM 895 C C . THR A 1 125 ? 0.270 2.161 -7.137 1.00 98.25 125 THR A C 1
ATOM 897 O O . THR A 1 125 ? 0.007 2.505 -5.988 1.00 98.25 125 THR A O 1
ATOM 900 N N . ILE A 1 126 ? 1.469 1.704 -7.479 1.00 98.38 126 ILE A N 1
ATOM 901 C CA . ILE A 1 126 ? 2.571 1.481 -6.547 1.00 98.38 126 ILE A CA 1
ATOM 902 C C . ILE A 1 126 ? 3.661 2.516 -6.807 1.00 98.38 126 ILE A C 1
ATOM 904 O O . ILE A 1 126 ? 4.184 2.626 -7.916 1.00 98.38 126 ILE A O 1
ATOM 908 N N . SER A 1 127 ? 4.031 3.260 -5.770 1.00 96.75 127 SER A N 1
ATOM 909 C CA . SER A 1 127 ? 5.169 4.179 -5.795 1.00 96.75 127 SER A CA 1
ATOM 910 C C . SER A 1 127 ? 6.222 3.726 -4.796 1.00 96.75 127 SER A C 1
ATOM 912 O O . SER A 1 127 ? 5.981 3.771 -3.590 1.00 96.75 127 SER A O 1
ATOM 914 N N . GLY A 1 128 ? 7.377 3.304 -5.297 1.00 95.69 128 GLY A N 1
ATOM 915 C CA . GLY A 1 128 ? 8.544 2.981 -4.493 1.00 95.69 128 GLY A CA 1
ATOM 916 C C . GLY A 1 128 ? 9.204 4.206 -3.858 1.00 95.69 128 GLY A C 1
ATOM 917 O O . GLY A 1 128 ? 8.809 5.358 -4.074 1.00 95.69 128 GLY A O 1
ATOM 918 N N . SER A 1 129 ? 10.175 3.919 -3.007 1.00 94.69 129 SER A N 1
ATOM 919 C CA . SER A 1 129 ? 10.829 4.809 -2.064 1.00 94.69 129 SER A CA 1
ATOM 920 C C . SER A 1 129 ? 12.115 5.400 -2.649 1.00 94.69 129 SER A C 1
ATOM 922 O O . SER A 1 129 ? 12.288 5.471 -3.862 1.00 94.69 129 SER A O 1
ATOM 924 N N . ALA A 1 130 ? 12.995 5.940 -1.803 1.00 92.69 130 ALA A N 1
ATOM 925 C CA . ALA A 1 130 ? 14.330 6.358 -2.238 1.00 92.69 130 ALA A CA 1
ATOM 926 C C . ALA A 1 130 ? 15.423 5.305 -1.966 1.00 92.69 130 ALA A C 1
ATOM 928 O O . ALA A 1 130 ? 16.598 5.568 -2.239 1.00 92.69 130 ALA A O 1
ATOM 929 N N . GLY A 1 131 ? 15.059 4.181 -1.344 1.00 92.31 131 GLY A N 1
ATOM 930 C CA . GLY A 1 131 ? 15.953 3.068 -1.054 1.00 92.31 131 GLY A CA 1
ATOM 931 C C . GLY A 1 131 ? 15.760 1.907 -2.027 1.00 92.31 131 GLY A C 1
ATOM 932 O O . GLY A 1 131 ? 14.817 1.888 -2.796 1.00 92.31 131 GLY A O 1
ATOM 933 N N . ALA A 1 132 ? 16.651 0.916 -1.954 1.00 94.00 132 ALA A N 1
ATOM 934 C CA . ALA A 1 132 ? 16.596 -0.288 -2.786 1.00 94.00 132 ALA A CA 1
ATOM 935 C C . ALA A 1 132 ? 15.387 -1.172 -2.428 1.00 94.00 132 ALA A C 1
ATOM 937 O O . ALA A 1 132 ? 15.459 -1.978 -1.491 1.00 94.00 132 ALA A O 1
ATOM 938 N N . ASP A 1 133 ? 14.280 -1.013 -3.146 1.00 96.25 133 ASP A N 1
ATOM 939 C CA . ASP A 1 133 ? 13.028 -1.693 -2.838 1.00 96.25 133 ASP A CA 1
ATOM 940 C C . ASP A 1 133 ? 12.945 -3.085 -3.474 1.00 96.25 133 ASP A C 1
ATOM 942 O O . ASP A 1 133 ? 13.554 -3.397 -4.495 1.00 96.25 133 ASP A O 1
ATOM 946 N N . THR A 1 134 ? 12.158 -3.966 -2.860 1.00 97.69 134 THR A N 1
ATOM 947 C CA . THR A 1 134 ? 11.748 -5.239 -3.464 1.00 97.69 134 THR A CA 1
ATOM 948 C C . THR A 1 134 ? 10.235 -5.256 -3.554 1.00 97.69 134 THR A C 1
ATOM 950 O O . THR A 1 134 ? 9.562 -5.403 -2.538 1.00 97.69 134 THR A O 1
ATOM 953 N N . ILE A 1 135 ? 9.698 -5.105 -4.760 1.00 98.38 135 ILE A N 1
ATOM 954 C CA . ILE A 1 135 ? 8.265 -4.972 -5.019 1.00 98.38 135 ILE A CA 1
ATOM 955 C C . ILE A 1 135 ? 7.790 -6.208 -5.778 1.00 98.38 135 ILE A C 1
ATOM 957 O O . ILE A 1 135 ? 8.256 -6.492 -6.877 1.00 98.38 135 ILE A O 1
ATOM 961 N N . THR A 1 136 ? 6.847 -6.944 -5.200 1.00 98.56 136 THR A N 1
ATOM 962 C CA . THR A 1 136 ? 6.017 -7.924 -5.909 1.00 98.56 136 THR A CA 1
ATOM 963 C C . THR A 1 136 ? 4.595 -7.386 -5.948 1.00 98.56 136 THR A C 1
ATOM 965 O O . THR A 1 136 ? 3.980 -7.232 -4.890 1.00 98.56 136 THR A O 1
ATOM 968 N N . ALA A 1 137 ? 4.105 -7.063 -7.143 1.00 98.31 137 ALA A N 1
ATOM 969 C CA . ALA A 1 137 ? 2.754 -6.555 -7.350 1.00 98.31 137 ALA A CA 1
ATOM 970 C C . ALA A 1 137 ? 1.738 -7.712 -7.461 1.00 98.31 137 ALA A C 1
ATOM 972 O O . ALA A 1 137 ? 1.939 -8.769 -6.850 1.00 98.31 137 ALA A O 1
ATOM 973 N N . THR A 1 138 ? 0.619 -7.503 -8.148 1.00 98.50 138 THR A N 1
ATOM 974 C CA . THR A 1 138 ? -0.524 -8.425 -8.150 1.00 98.50 138 THR A CA 1
ATOM 975 C C . THR A 1 138 ? -0.569 -9.290 -9.413 1.00 98.50 138 THR A C 1
ATOM 977 O O . THR A 1 138 ? 0.408 -9.422 -10.138 1.00 98.50 138 THR A O 1
ATOM 980 N N . ASN A 1 139 ? -1.694 -9.967 -9.658 1.00 98.06 139 ASN A N 1
ATOM 981 C CA . ASN A 1 139 ? -1.963 -10.615 -10.948 1.00 98.06 139 ASN A CA 1
ATOM 982 C C . ASN A 1 139 ? -2.891 -9.773 -11.847 1.00 98.06 139 ASN A C 1
ATOM 984 O O . ASN A 1 139 ? -3.480 -10.306 -12.793 1.00 98.06 139 ASN A O 1
ATOM 988 N N . GLN A 1 140 ? -3.057 -8.491 -11.520 1.00 98.38 140 GLN A N 1
ATOM 989 C CA . GLN A 1 140 ? -3.925 -7.533 -12.192 1.00 98.38 140 GLN A CA 1
ATOM 990 C C . GLN A 1 140 ? -3.095 -6.447 -12.881 1.00 98.38 140 GLN A C 1
ATOM 992 O O . GLN A 1 140 ? -1.901 -6.348 -12.678 1.00 98.38 140 GLN A O 1
ATOM 997 N N . ALA A 1 141 ? -3.732 -5.616 -13.711 1.00 98.44 141 ALA A N 1
ATOM 998 C CA . ALA A 1 141 ? -3.028 -4.553 -14.428 1.00 98.44 141 ALA A CA 1
ATOM 999 C C . ALA A 1 141 ? -2.599 -3.412 -13.487 1.00 9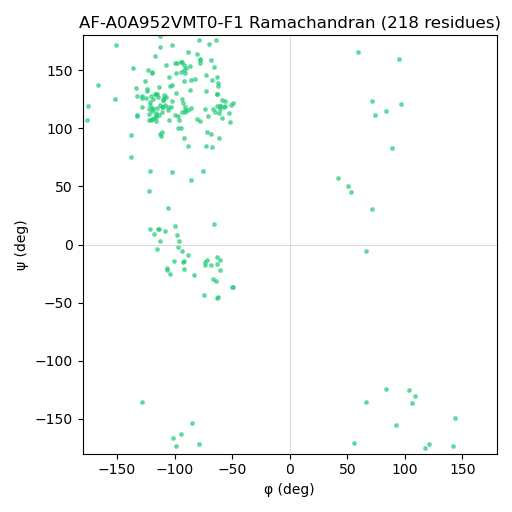8.44 141 ALA A C 1
ATOM 1001 O O . ALA A 1 141 ? -3.387 -2.501 -13.217 1.00 98.44 141 ALA A O 1
ATOM 1002 N N . ASP A 1 142 ? -1.350 -3.454 -13.041 1.00 98.62 142 ASP A N 1
ATOM 1003 C CA . ASP A 1 142 ? -0.768 -2.539 -12.068 1.00 98.62 142 ASP A CA 1
ATOM 1004 C C . ASP A 1 142 ? -0.049 -1.354 -12.737 1.00 98.62 142 ASP A C 1
ATOM 1006 O O . ASP A 1 142 ? 0.379 -1.389 -13.896 1.00 98.62 142 ASP A O 1
ATOM 1010 N N . THR A 1 143 ? 0.100 -0.254 -11.996 1.00 98.00 143 THR A N 1
ATOM 1011 C CA . THR A 1 143 ? 0.968 0.869 -12.380 1.00 98.00 143 THR A CA 1
ATOM 1012 C C . THR A 1 143 ? 2.054 1.052 -11.335 1.00 98.00 143 THR A C 1
ATOM 1014 O O . THR A 1 143 ? 1.757 1.400 -10.201 1.00 98.00 143 THR A O 1
ATOM 1017 N N . ILE A 1 144 ? 3.318 0.864 -11.707 1.00 97.31 144 ILE A N 1
ATOM 1018 C CA . ILE A 1 144 ? 4.434 0.760 -10.761 1.00 97.31 144 ILE A CA 1
ATOM 1019 C C . ILE A 1 144 ? 5.500 1.809 -11.083 1.00 97.31 144 ILE A C 1
ATOM 1021 O O . ILE A 1 144 ? 5.901 1.960 -12.231 1.00 97.31 144 ILE A O 1
ATOM 1025 N N . SER A 1 145 ? 6.001 2.520 -10.080 1.00 94.62 145 SER A N 1
ATOM 1026 C CA . SER A 1 145 ? 7.225 3.325 -10.148 1.00 94.62 145 SER A CA 1
ATOM 1027 C C . SER A 1 145 ? 8.212 2.771 -9.131 1.00 94.62 145 SER A C 1
ATOM 1029 O O . SER A 1 145 ? 7.859 2.705 -7.959 1.00 94.62 145 SER A O 1
ATOM 1031 N N . GLY A 1 146 ? 9.428 2.408 -9.550 1.00 90.88 146 GLY A N 1
ATOM 1032 C CA . GLY A 1 146 ? 10.445 1.837 -8.653 1.00 90.88 146 GLY A CA 1
ATOM 1033 C C . GLY A 1 146 ? 10.909 2.795 -7.560 1.00 90.88 146 GLY A C 1
ATOM 1034 O O . GLY A 1 146 ? 11.128 2.371 -6.440 1.00 90.88 146 GLY A O 1
ATOM 1035 N N . GLY A 1 147 ? 10.908 4.101 -7.844 1.00 90.62 147 GLY A N 1
ATOM 1036 C CA . GLY A 1 147 ? 11.489 5.082 -6.927 1.00 90.62 147 GLY A CA 1
ATOM 1037 C C . GLY A 1 147 ? 12.951 5.349 -7.272 1.00 90.62 147 GLY A C 1
ATOM 1038 O O . GLY A 1 147 ? 13.300 5.247 -8.438 1.00 90.62 147 GLY A O 1
ATOM 1039 N N . PHE A 1 148 ? 13.765 5.791 -6.315 1.00 89.06 148 PHE A N 1
ATOM 1040 C CA . PHE A 1 148 ? 15.225 5.847 -6.474 1.00 89.06 148 PHE A CA 1
ATOM 1041 C C . PHE A 1 148 ? 15.843 4.629 -5.789 1.00 89.06 148 PHE A C 1
ATOM 1043 O O . PHE A 1 148 ? 15.311 4.182 -4.782 1.00 89.06 148 PHE A O 1
ATOM 1050 N N . GLY A 1 149 ? 17.041 4.226 -6.209 1.00 89.12 149 GLY A N 1
ATOM 1051 C CA . GLY A 1 149 ? 17.762 3.112 -5.594 1.00 89.12 149 GLY A CA 1
ATOM 1052 C C . GLY A 1 149 ? 17.988 1.978 -6.583 1.00 89.12 149 GLY A C 1
ATOM 1053 O O . GLY A 1 149 ? 17.728 2.130 -7.768 1.00 89.12 149 GLY A O 1
ATOM 1054 N N . ASP A 1 150 ? 18.540 0.869 -6.091 1.00 91.75 150 ASP A N 1
ATOM 1055 C CA . ASP A 1 150 ? 18.673 -0.364 -6.871 1.00 91.75 150 ASP A CA 1
ATOM 1056 C C . ASP A 1 150 ? 17.429 -1.226 -6.614 1.00 91.75 150 ASP A C 1
ATOM 1058 O O . ASP A 1 150 ? 17.401 -2.002 -5.653 1.00 91.75 150 ASP A O 1
ATOM 1062 N N . ASP A 1 151 ? 16.392 -1.080 -7.435 1.00 93.38 151 ASP A N 1
ATOM 1063 C CA . ASP A 1 151 ? 15.099 -1.720 -7.169 1.00 93.38 151 ASP A CA 1
ATOM 1064 C C . ASP A 1 151 ? 14.983 -3.111 -7.803 1.00 93.38 151 ASP A C 1
ATOM 1066 O O . ASP A 1 151 ? 15.491 -3.386 -8.890 1.00 93.38 151 ASP A O 1
ATOM 1070 N N . THR A 1 152 ? 14.250 -4.012 -7.149 1.00 96.00 152 THR A N 1
ATOM 1071 C CA . THR A 1 152 ? 13.822 -5.296 -7.719 1.00 96.00 152 THR A CA 1
ATOM 1072 C C . THR A 1 152 ? 12.304 -5.336 -7.815 1.00 96.00 152 THR A C 1
ATOM 1074 O O . THR A 1 152 ? 11.619 -5.421 -6.799 1.00 96.00 152 THR A O 1
ATOM 1077 N N . ILE A 1 153 ? 11.773 -5.322 -9.036 1.00 97.12 153 ILE A N 1
ATOM 1078 C CA . ILE A 1 153 ? 10.335 -5.323 -9.308 1.00 97.12 153 ILE A CA 1
ATOM 1079 C C . ILE A 1 153 ? 9.933 -6.616 -10.017 1.00 97.12 153 ILE A C 1
ATOM 1081 O O . ILE A 1 153 ? 10.509 -6.989 -11.037 1.00 97.12 153 ILE A O 1
ATOM 1085 N N . ASN A 1 154 ? 8.903 -7.267 -9.494 1.00 98.12 154 ASN A N 1
ATOM 1086 C CA . ASN A 1 154 ? 8.104 -8.268 -10.181 1.00 98.12 154 ASN A CA 1
ATOM 1087 C C . ASN A 1 154 ? 6.678 -7.718 -10.301 1.00 98.12 154 ASN A C 1
ATOM 1089 O O . ASN A 1 154 ? 5.989 -7.593 -9.287 1.00 98.12 154 ASN A O 1
ATOM 1093 N N . ALA A 1 155 ? 6.261 -7.367 -11.516 1.00 97.69 155 ALA A N 1
ATOM 1094 C CA . ALA A 1 155 ? 4.927 -6.822 -11.764 1.00 97.69 155 ALA A CA 1
ATOM 1095 C C . ALA A 1 155 ? 3.824 -7.895 -11.681 1.00 97.69 155 ALA A C 1
ATOM 1097 O O . ALA A 1 155 ? 2.670 -7.565 -11.460 1.00 97.69 155 ALA A O 1
ATOM 1098 N N . GLY A 1 156 ? 4.195 -9.179 -11.718 1.00 97.94 156 GLY A N 1
ATOM 1099 C CA . GLY A 1 156 ? 3.272 -10.287 -11.522 1.00 97.94 156 GLY A CA 1
ATOM 1100 C C . GLY A 1 156 ? 2.526 -10.657 -12.799 1.00 97.94 156 GLY A C 1
ATOM 1101 O O . GLY A 1 156 ? 3.142 -11.081 -13.770 1.00 97.94 156 GLY A O 1
ATOM 1102 N N . GLY A 1 157 ? 1.203 -10.661 -12.780 1.00 97.69 157 GLY A N 1
ATOM 1103 C CA . GLY A 1 157 ? 0.394 -10.907 -13.978 1.00 97.69 157 GLY A CA 1
ATOM 1104 C C . GLY A 1 157 ? -0.442 -9.680 -14.298 1.00 97.69 157 GLY A C 1
ATOM 1105 O O . GLY A 1 157 ? -0.684 -8.889 -13.409 1.00 97.69 157 GLY A O 1
ATOM 1106 N N . GLY A 1 158 ? -0.965 -9.566 -15.515 1.00 98.25 158 GLY A N 1
ATOM 1107 C CA . GLY A 1 158 ? -1.724 -8.380 -15.915 1.00 98.25 158 GLY A CA 1
ATOM 1108 C C . GLY A 1 158 ? -1.087 -7.699 -17.115 1.00 98.25 158 GLY A C 1
ATOM 1109 O O . GLY A 1 158 ? -0.242 -8.270 -17.783 1.00 98.25 158 GLY A O 1
ATOM 1110 N N . ASN A 1 159 ? -1.570 -6.514 -17.476 1.00 98.44 159 ASN A N 1
ATOM 1111 C CA . ASN A 1 159 ? -0.898 -5.689 -18.480 1.00 98.44 159 ASN A CA 1
ATOM 1112 C C . ASN A 1 159 ? -0.360 -4.466 -17.753 1.00 98.44 159 ASN A C 1
ATOM 1114 O O . ASN A 1 159 ? -1.097 -3.489 -17.580 1.00 98.44 159 ASN A O 1
ATOM 1118 N N . ASP A 1 160 ? 0.889 -4.542 -17.320 1.00 98.38 160 ASP A N 1
ATOM 1119 C CA . ASP A 1 160 ? 1.405 -3.590 -16.345 1.00 98.38 160 ASP A CA 1
ATOM 1120 C C . ASP A 1 160 ? 2.031 -2.360 -16.997 1.00 98.38 160 ASP A C 1
ATOM 1122 O O . ASP A 1 160 ? 2.563 -2.401 -18.114 1.00 98.38 160 ASP A O 1
ATOM 1126 N N . ILE A 1 161 ? 1.989 -1.234 -16.286 1.00 96.88 161 ILE A N 1
ATOM 1127 C CA . ILE A 1 161 ? 2.694 -0.007 -16.659 1.00 96.88 161 ILE A CA 1
ATOM 1128 C C . ILE A 1 161 ? 3.771 0.269 -15.621 1.00 96.88 161 ILE A C 1
ATOM 1130 O O . ILE A 1 1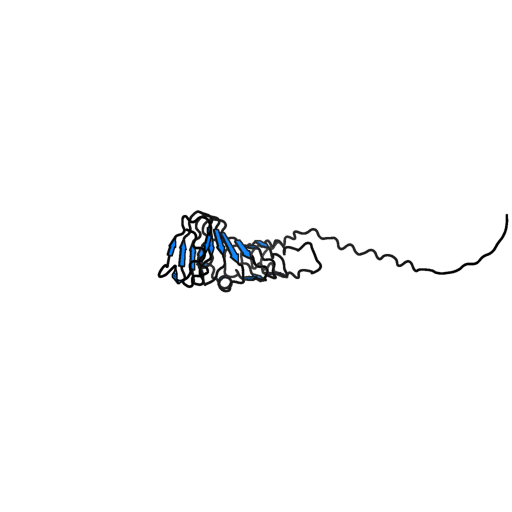61 ? 3.480 0.665 -14.497 1.00 96.88 161 ILE A O 1
ATOM 1134 N N . ILE A 1 162 ? 5.032 0.145 -16.022 1.00 94.06 162 ILE A N 1
ATOM 1135 C CA . ILE A 1 162 ? 6.173 0.413 -15.155 1.00 94.06 162 ILE A CA 1
ATOM 1136 C C . ILE A 1 162 ? 6.801 1.747 -15.554 1.00 94.06 162 ILE A C 1
ATOM 1138 O O . ILE A 1 162 ? 7.458 1.867 -16.586 1.00 94.06 162 ILE A O 1
ATOM 1142 N N . ASN A 1 163 ? 6.611 2.767 -14.725 1.00 87.94 163 ASN A N 1
ATOM 1143 C CA . ASN A 1 163 ? 7.116 4.126 -14.889 1.00 87.94 163 ASN A CA 1
ATOM 1144 C C . ASN A 1 163 ? 8.545 4.277 -14.341 1.00 87.94 163 ASN A C 1
ATOM 1146 O O . ASN A 1 163 ? 8.816 5.151 -13.525 1.00 87.94 163 ASN A O 1
ATOM 1150 N N . GLY A 1 164 ? 9.468 3.440 -14.824 1.00 74.62 164 GLY A N 1
ATOM 1151 C CA . GLY A 1 164 ? 10.904 3.515 -14.531 1.00 74.62 164 GLY A CA 1
ATOM 1152 C C . GLY A 1 164 ? 11.289 3.482 -13.041 1.00 74.62 164 GLY A C 1
ATOM 1153 O O . GLY A 1 164 ? 10.472 3.232 -12.160 1.00 74.62 164 GLY A O 1
ATOM 1154 N N . PHE A 1 165 ? 12.571 3.746 -12.787 1.00 76.25 165 PHE A N 1
ATOM 1155 C CA . PHE A 1 165 ? 13.232 3.665 -11.473 1.00 76.25 165 PHE A CA 1
ATOM 1156 C C . PHE A 1 165 ? 13.847 5.016 -11.108 1.00 76.25 165 PHE A C 1
ATOM 1158 O O . PHE A 1 165 ? 15.031 5.115 -10.823 1.00 76.25 165 PHE A O 1
ATOM 1165 N N . GLY A 1 166 ? 13.074 6.098 -11.293 1.00 66.31 166 GLY A N 1
ATOM 1166 C CA . GLY A 1 166 ? 13.422 7.421 -10.764 1.00 66.31 166 GLY A CA 1
ATOM 1167 C C . GLY A 1 166 ? 14.896 7.808 -10.911 1.00 66.31 166 GLY A C 1
ATOM 1168 O O . GLY A 1 166 ? 15.540 8.097 -9.922 1.00 66.31 166 GLY A O 1
ATOM 1169 N N . ARG A 1 167 ? 15.469 7.821 -12.123 1.00 64.00 167 ARG A N 1
ATOM 1170 C CA . ARG A 1 167 ? 16.918 8.063 -12.259 1.00 64.00 167 ARG A CA 1
ATOM 1171 C C . ARG A 1 167 ? 17.322 9.394 -11.632 1.00 64.00 167 ARG A C 1
ATOM 1173 O O . ARG A 1 167 ? 16.936 10.464 -12.125 1.00 64.00 167 ARG A O 1
ATOM 1180 N N . ALA A 1 168 ? 18.185 9.352 -10.620 1.00 52.03 168 ALA A N 1
ATOM 1181 C CA . ALA A 1 168 ? 18.869 10.550 -10.169 1.00 52.03 168 ALA A CA 1
ATOM 1182 C C . ALA A 1 168 ? 19.712 11.084 -11.339 1.00 52.03 168 ALA A C 1
ATOM 1184 O O . ALA A 1 168 ? 20.692 10.482 -11.772 1.00 52.03 168 ALA A O 1
ATOM 1185 N N . SER A 1 169 ? 19.350 12.253 -11.874 1.00 49.91 169 SER A N 1
ATOM 1186 C CA . SER A 1 169 ? 20.086 12.923 -12.962 1.00 49.91 169 SER A CA 1
ATOM 1187 C C . SER A 1 169 ? 21.497 13.394 -12.559 1.00 49.91 169 SER A C 1
ATOM 1189 O O . SER A 1 169 ? 22.070 14.255 -13.223 1.00 49.91 169 SER A O 1
ATOM 1191 N N . ASN A 1 170 ? 22.073 12.886 -11.466 1.00 43.34 170 ASN A N 1
ATOM 1192 C CA . ASN A 1 170 ? 23.352 13.340 -10.953 1.00 43.34 170 ASN A CA 1
ATOM 1193 C C . ASN A 1 170 ? 24.100 12.238 -10.182 1.00 43.34 170 ASN A C 1
ATOM 1195 O O . ASN A 1 170 ? 23.636 11.774 -9.150 1.00 43.34 170 ASN A O 1
ATOM 1199 N N . ILE A 1 171 ? 25.342 11.995 -10.623 1.00 46.12 171 ILE A N 1
ATOM 1200 C CA . ILE A 1 171 ? 26.456 11.338 -9.912 1.00 46.12 171 ILE A CA 1
ATOM 1201 C C . ILE A 1 171 ? 26.537 9.804 -10.037 1.00 46.12 171 ILE A C 1
ATOM 1203 O O . ILE A 1 171 ? 26.230 9.065 -9.118 1.00 46.12 171 ILE A O 1
ATOM 1207 N N . GLY A 1 172 ? 27.144 9.347 -11.139 1.00 43.19 172 GLY A N 1
ATOM 1208 C CA . GLY A 1 172 ? 28.294 8.424 -11.113 1.00 43.19 172 GLY A CA 1
ATOM 1209 C C . GLY A 1 172 ? 28.137 6.985 -10.601 1.00 43.19 172 GLY A C 1
ATOM 1210 O O . GLY A 1 172 ? 29.098 6.229 -10.736 1.00 43.19 172 GLY A O 1
ATOM 1211 N N . VAL A 1 173 ? 26.988 6.587 -10.064 1.00 44.59 173 VAL A N 1
ATOM 1212 C CA . VAL A 1 173 ? 26.642 5.190 -9.787 1.00 44.59 173 VAL A CA 1
ATOM 1213 C C . VAL A 1 173 ? 25.557 4.773 -10.769 1.00 44.59 173 VAL A C 1
ATOM 1215 O O . VAL A 1 173 ? 24.577 5.485 -10.966 1.00 44.59 173 VAL A O 1
ATOM 1218 N N . ALA A 1 174 ? 25.785 3.678 -11.487 1.00 58.81 174 ALA A N 1
ATOM 1219 C CA . ALA A 1 174 ? 24.718 3.065 -12.258 1.00 58.81 174 ALA A CA 1
ATOM 1220 C C . ALA A 1 174 ? 23.796 2.377 -11.2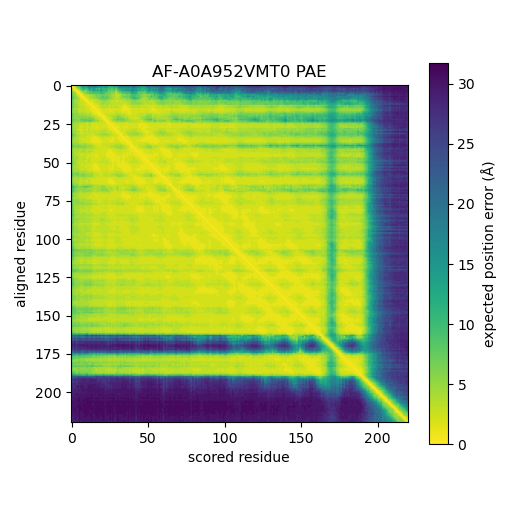51 1.00 58.81 174 ALA A C 1
ATOM 1222 O O . ALA A 1 174 ? 24.261 1.471 -10.564 1.00 58.81 174 ALA A O 1
ATOM 1223 N N . GLU A 1 175 ? 22.550 2.830 -11.158 1.00 70.81 175 GLU A N 1
ATOM 1224 C CA . GLU A 1 175 ? 21.496 2.096 -10.457 1.00 70.81 175 GLU A CA 1
ATOM 1225 C C . GLU A 1 175 ? 21.282 0.758 -11.182 1.00 70.81 175 GLU A C 1
ATOM 1227 O O . GLU A 1 175 ? 21.214 0.708 -12.422 1.00 70.81 175 GLU A O 1
ATOM 1232 N N . ALA A 1 176 ? 21.294 -0.326 -10.413 1.00 82.56 176 ALA A N 1
ATOM 1233 C CA . ALA A 1 176 ? 21.224 -1.703 -10.877 1.00 82.56 176 ALA A CA 1
ATOM 1234 C C . ALA A 1 176 ? 19.816 -2.271 -10.673 1.00 82.56 176 ALA A C 1
ATOM 1236 O O . ALA A 1 176 ? 19.627 -3.250 -9.954 1.00 82.56 176 ALA A O 1
ATOM 1237 N N . ASP A 1 177 ? 18.846 -1.662 -11.348 1.00 87.62 177 ASP A N 1
ATOM 1238 C CA . ASP A 1 177 ? 17.456 -2.103 -11.303 1.00 87.62 177 ASP A CA 1
ATOM 1239 C C . ASP A 1 177 ? 17.264 -3.469 -11.975 1.00 87.62 177 ASP A C 1
ATOM 1241 O O . ASP A 1 177 ? 17.824 -3.757 -13.042 1.00 87.62 177 ASP A O 1
ATOM 1245 N N . SER A 1 178 ? 16.403 -4.294 -11.386 1.00 92.31 178 SER A N 1
ATOM 1246 C CA . SER A 1 178 ? 15.909 -5.544 -11.955 1.00 92.31 178 SER A CA 1
ATOM 1247 C C . SER A 1 178 ? 14.393 -5.483 -12.077 1.00 92.31 178 SER A C 1
ATOM 1249 O O . SER A 1 178 ? 13.697 -5.232 -11.099 1.00 92.31 178 SER A O 1
ATOM 1251 N N . LEU A 1 179 ? 13.867 -5.774 -13.266 1.00 94.06 179 LEU A N 1
ATOM 1252 C CA . LEU A 1 179 ? 12.429 -5.822 -13.519 1.00 94.06 179 LEU A CA 1
ATOM 1253 C C . LEU A 1 179 ? 12.051 -7.084 -14.277 1.00 94.06 179 LEU A C 1
ATOM 1255 O O . LEU A 1 179 ? 12.590 -7.362 -15.350 1.00 94.06 179 LEU A O 1
ATOM 1259 N N . ASP A 1 180 ? 11.077 -7.788 -13.720 1.00 96.62 180 ASP A N 1
ATOM 1260 C CA . ASP A 1 180 ? 10.287 -8.805 -14.390 1.00 96.62 180 ASP A CA 1
ATOM 1261 C C . ASP A 1 180 ? 8.863 -8.265 -14.576 1.00 96.62 180 ASP A C 1
ATOM 1263 O O . ASP A 1 180 ? 8.189 -7.935 -13.601 1.00 96.62 180 ASP A O 1
ATOM 1267 N N . GLY A 1 181 ? 8.426 -8.130 -15.831 1.00 94.44 181 GLY A N 1
ATOM 1268 C CA . GLY A 1 181 ? 7.041 -7.762 -16.153 1.00 94.44 181 GLY A CA 1
ATOM 1269 C C . GLY A 1 181 ? 6.066 -8.915 -15.917 1.00 94.44 181 GLY A C 1
ATOM 1270 O O . GLY A 1 181 ? 4.876 -8.693 -15.783 1.00 94.44 181 GLY A O 1
ATOM 1271 N N . GLY A 1 182 ? 6.576 -10.146 -15.822 1.00 97.75 182 GLY A N 1
ATOM 1272 C CA . GLY A 1 182 ? 5.764 -11.321 -15.583 1.00 97.75 182 GLY A CA 1
ATOM 1273 C C . GLY A 1 182 ? 4.817 -11.649 -16.741 1.00 97.75 182 GLY A C 1
ATOM 1274 O O . GLY A 1 182 ? 5.240 -11.760 -17.896 1.00 97.75 182 GLY A O 1
ATOM 1275 N N . ALA A 1 183 ? 3.564 -11.976 -16.428 1.00 97.88 183 ALA A N 1
ATOM 1276 C CA . ALA A 1 183 ? 2.616 -12.538 -17.381 1.00 97.88 183 ALA A CA 1
ATOM 1277 C C . ALA A 1 183 ? 1.646 -11.492 -17.941 1.00 97.88 183 ALA A C 1
ATOM 1279 O O . ALA A 1 183 ? 0.675 -11.140 -17.287 1.00 97.88 183 ALA A O 1
ATOM 1280 N N . GLY A 1 184 ? 1.784 -11.179 -19.227 1.00 97.50 184 GLY A N 1
ATOM 1281 C CA . GLY A 1 184 ? 0.814 -10.400 -19.990 1.00 97.50 184 GLY A CA 1
ATOM 1282 C C . GLY A 1 184 ? 1.511 -9.489 -20.986 1.00 97.50 184 GLY A C 1
ATOM 1283 O O . GLY A 1 184 ? 2.507 -9.893 -21.587 1.00 97.50 184 GLY A O 1
ATOM 1284 N N . THR A 1 185 ? 0.923 -8.331 -21.286 1.00 98.19 185 THR A N 1
ATOM 1285 C CA . THR A 1 185 ? 1.531 -7.331 -22.177 1.00 98.19 185 THR A CA 1
ATOM 1286 C C . THR A 1 185 ? 1.928 -6.100 -21.383 1.00 98.19 185 THR A C 1
ATOM 1288 O O . THR A 1 185 ? 1.119 -5.190 -21.193 1.00 98.19 185 THR A O 1
ATOM 1291 N N . ASP A 1 186 ? 3.200 -6.057 -21.008 1.00 97.19 186 ASP A N 1
ATOM 1292 C CA . ASP A 1 186 ? 3.721 -5.051 -20.085 1.00 97.19 186 ASP A CA 1
ATOM 1293 C C . ASP A 1 186 ? 4.418 -3.913 -20.824 1.00 97.19 186 ASP A C 1
ATOM 1295 O O . ASP A 1 186 ? 5.027 -4.081 -21.888 1.00 97.19 186 ASP A O 1
ATOM 1299 N N . THR A 1 187 ? 4.329 -2.719 -20.250 1.00 95.31 187 THR A N 1
ATOM 1300 C CA . THR A 1 187 ? 4.897 -1.493 -20.802 1.00 95.31 187 THR A CA 1
ATOM 1301 C C . THR A 1 187 ? 5.874 -0.873 -19.814 1.00 95.31 187 THR A C 1
ATOM 1303 O O . THR A 1 187 ? 5.479 -0.327 -18.790 1.00 95.31 187 THR A O 1
ATOM 1306 N N . LEU A 1 188 ? 7.161 -0.866 -20.167 1.00 92.88 188 LEU A N 1
ATOM 1307 C CA . LEU A 1 188 ? 8.176 -0.079 -19.467 1.00 92.88 188 LEU A CA 1
ATOM 1308 C C . LEU A 1 188 ? 8.268 1.326 -20.075 1.00 92.88 188 LEU A C 1
ATOM 1310 O O . LEU A 1 188 ? 8.675 1.503 -21.227 1.00 92.88 188 LEU A O 1
ATOM 1314 N N . VAL A 1 189 ? 7.926 2.336 -19.282 1.00 88.44 189 VAL A N 1
ATOM 1315 C CA . VAL A 1 189 ? 8.012 3.752 -19.640 1.00 88.44 189 VAL A CA 1
ATOM 1316 C C . VAL A 1 189 ? 9.311 4.337 -19.088 1.00 88.44 189 VAL A C 1
ATOM 1318 O O . VAL A 1 189 ? 9.481 4.524 -17.886 1.00 88.44 189 VAL A O 1
ATOM 1321 N N . LEU A 1 190 ? 10.243 4.672 -19.982 1.00 81.06 190 LEU A N 1
ATOM 1322 C CA . LEU A 1 190 ? 11.512 5.308 -19.622 1.00 81.06 190 LEU A CA 1
ATOM 1323 C C . LEU A 1 190 ? 11.403 6.833 -19.750 1.00 81.06 190 LEU A C 1
ATOM 1325 O O . LEU A 1 190 ? 11.518 7.390 -20.843 1.00 81.06 190 LEU A O 1
ATOM 1329 N N . ALA A 1 191 ? 11.209 7.524 -18.627 1.00 67.12 191 ALA A N 1
ATOM 1330 C CA . ALA A 1 191 ? 11.228 8.983 -18.565 1.00 67.12 191 ALA A CA 1
ATOM 1331 C C . ALA A 1 191 ? 12.663 9.489 -18.319 1.00 67.12 191 ALA A C 1
ATOM 1333 O O . ALA A 1 191 ? 13.080 9.723 -17.190 1.00 67.12 191 ALA A O 1
ATOM 1334 N N . GLY A 1 192 ? 13.454 9.643 -19.382 1.00 59.50 192 GLY A N 1
ATOM 1335 C CA . GLY A 1 192 ? 14.788 10.237 -19.293 1.00 59.50 192 GLY A CA 1
ATOM 1336 C C . GLY A 1 192 ? 15.358 10.595 -20.660 1.00 59.50 192 GLY A C 1
ATOM 1337 O O . GLY A 1 192 ? 15.259 9.824 -21.613 1.00 59.50 192 GLY A O 1
ATOM 1338 N N . THR A 1 193 ? 15.980 11.770 -20.780 1.00 49.75 193 THR A N 1
ATOM 1339 C CA . THR A 1 193 ? 16.804 12.087 -21.949 1.00 49.75 193 THR A CA 1
ATOM 1340 C C . THR A 1 193 ? 18.067 11.244 -21.858 1.00 49.75 193 THR A C 1
ATOM 1342 O O . THR A 1 193 ? 18.903 11.493 -20.988 1.00 49.75 193 THR A O 1
ATOM 1345 N N . ALA A 1 194 ? 18.229 10.253 -22.734 1.00 51.06 194 ALA A N 1
ATOM 1346 C CA . ALA A 1 194 ? 19.517 9.592 -22.893 1.00 51.06 194 ALA A CA 1
ATOM 1347 C C . ALA A 1 194 ? 20.570 10.680 -23.146 1.00 51.06 194 ALA A C 1
ATOM 1349 O O . ALA A 1 194 ? 20.515 11.365 -24.168 1.00 51.06 194 ALA A O 1
ATOM 1350 N N . SER A 1 195 ? 21.509 10.880 -22.218 1.00 55.91 195 SER A N 1
ATOM 1351 C CA . SER A 1 195 ? 22.722 11.615 -22.562 1.00 55.91 195 SER A CA 1
ATOM 1352 C C . SER A 1 195 ? 23.434 10.751 -23.596 1.00 55.91 195 SER A C 1
ATOM 1354 O O . SER A 1 195 ? 23.802 9.622 -23.259 1.00 55.91 195 SER A O 1
ATOM 1356 N N . PRO A 1 196 ? 23.576 11.195 -24.859 1.00 47.94 196 PRO A N 1
ATOM 1357 C CA . PRO A 1 196 ? 24.313 10.417 -25.833 1.00 47.94 196 PRO A CA 1
ATOM 1358 C C . PRO A 1 196 ? 25.704 10.184 -25.258 1.00 47.94 196 PRO A C 1
ATOM 1360 O O . PRO A 1 196 ? 26.413 11.130 -24.907 1.00 47.94 196 PRO A O 1
ATOM 1363 N N . ILE A 1 197 ? 26.078 8.913 -25.146 1.00 59.81 197 ILE A N 1
ATOM 1364 C CA . ILE A 1 197 ? 27.454 8.517 -24.890 1.00 59.81 197 ILE A CA 1
ATOM 1365 C C . ILE A 1 197 ? 28.195 8.902 -26.167 1.00 59.81 197 ILE A C 1
ATOM 1367 O O . ILE A 1 197 ? 28.300 8.109 -27.100 1.00 59.81 197 ILE A O 1
ATOM 1371 N N . TRP A 1 198 ? 28.605 10.165 -26.289 1.00 57.84 198 TRP A N 1
ATOM 1372 C CA . TRP A 1 198 ? 29.481 10.559 -27.379 1.00 57.84 198 TRP A CA 1
ATOM 1373 C C . TRP A 1 198 ? 30.753 9.732 -27.198 1.00 57.84 198 TRP A C 1
ATOM 1375 O O . TRP A 1 198 ? 31.405 9.880 -26.159 1.00 57.84 198 TRP A O 1
ATOM 1385 N N . PRO A 1 199 ? 31.122 8.845 -28.142 1.00 57.50 199 PRO A N 1
ATOM 1386 C CA . PRO A 1 199 ? 32.444 8.252 -28.095 1.00 57.50 199 PRO A CA 1
ATOM 1387 C C . PRO A 1 199 ? 33.425 9.423 -28.094 1.00 57.50 199 PRO A C 1
ATOM 1389 O O . PRO A 1 199 ? 33.395 10.253 -29.005 1.00 57.50 199 PRO A O 1
ATOM 1392 N N . MET A 1 200 ? 34.228 9.542 -27.032 1.00 55.03 200 MET A N 1
ATOM 1393 C CA . MET A 1 200 ? 35.276 10.556 -26.962 1.00 55.03 200 MET A CA 1
ATOM 1394 C C . MET A 1 200 ? 36.068 10.466 -28.271 1.00 55.03 200 MET A C 1
ATOM 1396 O O . MET A 1 200 ? 36.577 9.382 -28.579 1.00 55.03 200 MET A O 1
ATOM 1400 N N . PRO A 1 201 ? 36.167 11.540 -29.074 1.00 54.28 201 PRO A N 1
ATOM 1401 C CA . PRO A 1 201 ? 37.044 11.511 -30.224 1.00 54.28 201 PRO A CA 1
ATOM 1402 C C . PRO A 1 201 ? 38.441 11.226 -29.688 1.00 54.28 201 PRO A C 1
ATOM 1404 O O . PRO A 1 201 ? 38.920 11.944 -28.807 1.00 54.28 201 PRO A O 1
ATOM 1407 N N . LEU A 1 202 ? 39.083 10.169 -30.187 1.00 52.06 202 LEU A N 1
ATOM 1408 C CA . LEU A 1 202 ? 40.511 9.965 -29.989 1.00 52.06 202 LEU A CA 1
ATOM 1409 C C . LEU A 1 202 ? 41.196 11.265 -30.418 1.00 52.06 202 LEU A C 1
ATOM 1411 O O . LEU A 1 202 ? 41.251 11.569 -31.609 1.00 52.06 202 LEU A O 1
ATOM 1415 N N . MET A 1 203 ? 41.670 12.066 -29.460 1.00 55.66 203 MET A N 1
ATOM 1416 C CA . MET A 1 203 ? 42.562 13.170 -29.784 1.00 55.66 203 MET A CA 1
ATOM 1417 C C . MET A 1 203 ? 43.787 12.522 -30.432 1.00 55.66 203 MET A C 1
ATOM 1419 O O . MET A 1 203 ? 44.420 11.686 -29.779 1.00 55.66 203 MET A O 1
ATOM 1423 N N . PRO A 1 204 ? 44.130 12.825 -31.696 1.00 50.84 204 PRO A N 1
ATOM 1424 C CA . PRO A 1 204 ? 45.357 12.299 -32.255 1.00 50.84 204 PRO A CA 1
ATOM 1425 C C . PRO A 1 204 ? 46.506 12.831 -31.402 1.00 50.84 204 PRO A C 1
ATOM 1427 O O . PRO A 1 204 ? 46.697 14.040 -31.253 1.00 50.84 204 PRO A O 1
ATOM 1430 N N . SER A 1 205 ? 47.246 11.906 -30.800 1.00 54.59 205 SER A N 1
ATOM 1431 C CA . SER A 1 205 ? 48.494 12.175 -30.109 1.00 54.59 205 SER A CA 1
ATOM 1432 C C . SER A 1 205 ? 49.491 12.735 -31.122 1.00 54.59 205 SER A C 1
ATOM 1434 O O . SER A 1 205 ? 50.189 11.977 -31.795 1.00 54.59 205 SER A O 1
ATOM 1436 N N . SER A 1 206 ? 49.548 14.056 -31.271 1.00 52.75 206 SER A N 1
ATOM 1437 C CA . SER A 1 206 ? 50.639 14.695 -32.002 1.00 52.75 206 SER A CA 1
ATOM 1438 C C . SER A 1 206 ? 51.931 14.472 -31.209 1.00 52.75 206 SER A C 1
ATOM 1440 O O . SER A 1 206 ? 52.026 14.946 -30.072 1.00 52.75 206 SER A O 1
ATOM 1442 N N . PRO A 1 207 ? 52.932 13.754 -31.750 1.00 53.22 207 PRO A N 1
ATOM 1443 C CA . PRO A 1 207 ? 54.188 13.558 -31.054 1.00 53.22 207 PRO A CA 1
ATOM 1444 C C . PRO A 1 207 ? 54.988 14.861 -31.077 1.00 53.22 207 PRO A C 1
ATOM 1446 O O . PRO A 1 207 ? 55.175 15.477 -32.127 1.00 53.22 207 PRO A O 1
ATOM 1449 N N . MET A 1 208 ? 55.503 15.257 -29.914 1.00 51.44 208 MET A N 1
ATOM 1450 C CA . MET A 1 208 ? 56.546 16.272 -29.819 1.00 51.44 208 MET A CA 1
ATOM 1451 C C . MET A 1 208 ? 57.773 15.818 -30.617 1.00 51.44 208 MET A C 1
ATOM 1453 O O . MET A 1 208 ? 58.496 14.928 -30.175 1.00 51.44 208 MET A O 1
ATOM 1457 N N . TRP A 1 209 ? 58.057 16.451 -31.756 1.00 41.56 209 TRP A N 1
ATOM 1458 C CA . TRP A 1 209 ? 59.376 16.360 -32.380 1.00 41.56 209 TRP A CA 1
ATOM 1459 C C . TRP A 1 209 ? 60.224 17.562 -31.971 1.00 41.56 209 TRP A C 1
ATOM 1461 O O . TRP A 1 209 ? 60.014 18.692 -32.408 1.00 41.56 209 TRP A O 1
ATOM 1471 N N . ARG A 1 210 ? 61.201 17.296 -31.101 1.00 49.69 210 ARG A N 1
ATOM 1472 C CA . ARG A 1 210 ? 62.341 18.179 -30.854 1.00 49.69 210 ARG A CA 1
ATOM 1473 C C . ARG A 1 210 ? 63.415 17.952 -31.926 1.00 49.69 210 ARG A C 1
ATOM 1475 O O . ARG A 1 210 ? 63.760 16.823 -32.243 1.00 49.69 210 ARG A O 1
ATOM 1482 N N . SER A 1 211 ? 64.033 19.071 -32.301 1.00 46.31 211 SER A N 1
ATOM 1483 C CA . SER A 1 211 ? 65.388 19.250 -32.846 1.00 46.31 211 SER A CA 1
ATOM 1484 C C . SER A 1 211 ? 65.623 19.046 -34.350 1.00 46.31 211 SER A C 1
ATOM 1486 O O . SER A 1 211 ? 65.593 17.938 -34.873 1.00 46.31 211 SER A O 1
ATOM 1488 N N . SER A 1 212 ? 65.993 20.135 -35.028 1.00 45.84 212 SER A N 1
ATOM 1489 C CA . SER A 1 212 ? 67.361 20.335 -35.544 1.00 45.84 212 SER A CA 1
ATOM 1490 C C . SER A 1 212 ? 67.495 21.736 -36.165 1.00 45.84 212 SER A C 1
ATOM 1492 O O . SER A 1 212 ? 66.793 22.085 -37.107 1.00 45.84 212 SER A O 1
ATOM 1494 N N . MET A 1 213 ? 68.394 22.563 -35.616 1.00 46.56 213 MET A N 1
ATOM 1495 C CA . MET A 1 213 ? 69.015 23.654 -36.385 1.00 46.56 213 MET A CA 1
ATOM 1496 C C . MET A 1 213 ? 69.876 23.035 -37.497 1.00 46.56 213 MET A C 1
ATOM 1498 O O . MET A 1 213 ? 70.427 21.949 -37.298 1.00 46.56 213 MET A O 1
ATOM 1502 N N . PRO A 1 214 ? 70.071 23.747 -38.617 1.00 46.72 214 PRO A N 1
ATOM 1503 C CA . PRO A 1 214 ? 71.371 24.402 -38.789 1.00 46.72 214 PRO A CA 1
ATOM 1504 C C . PRO A 1 214 ? 71.283 25.850 -39.305 1.00 46.72 214 PRO A C 1
ATOM 1506 O O . PRO A 1 214 ? 70.363 26.235 -40.021 1.00 46.72 214 PRO A O 1
ATOM 1509 N N . GLN A 1 215 ? 72.294 26.646 -38.943 1.00 51.03 215 GLN A N 1
ATOM 1510 C CA . GLN A 1 215 ? 72.637 27.912 -39.595 1.00 51.03 215 GLN A CA 1
ATOM 1511 C C . GLN A 1 215 ? 73.277 27.682 -40.974 1.00 51.03 215 GLN A C 1
ATOM 1513 O O . GLN A 1 215 ? 74.074 26.759 -41.079 1.00 51.03 215 GLN A O 1
ATOM 1518 N N . THR A 1 216 ? 73.022 28.585 -41.936 1.00 47.25 216 THR A N 1
ATOM 1519 C CA . THR A 1 216 ? 73.953 29.179 -42.945 1.00 47.25 216 THR A CA 1
ATOM 1520 C C . THR A 1 216 ? 73.157 30.239 -43.742 1.00 47.2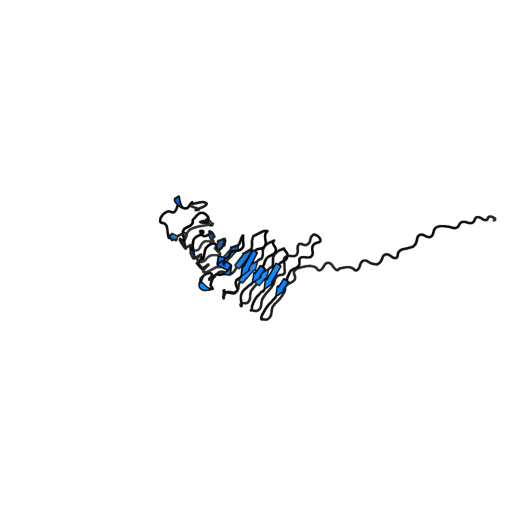5 216 THR A C 1
ATOM 1522 O O . THR A 1 216 ? 72.129 29.901 -44.313 1.00 47.25 216 THR A O 1
ATOM 1525 N N . SER A 1 217 ? 73.359 31.551 -43.566 1.00 46.78 217 SER A N 1
ATOM 1526 C CA . SER A 1 217 ? 74.282 32.487 -44.254 1.00 46.78 217 SER A CA 1
ATOM 1527 C C . SER A 1 217 ? 73.953 32.875 -45.717 1.00 46.78 217 SER A C 1
ATOM 1529 O O . SER A 1 217 ? 74.032 32.032 -46.602 1.00 46.78 217 SER A O 1
ATOM 1531 N N . SER A 1 218 ? 73.824 34.199 -45.928 1.00 42.25 218 SER A N 1
ATOM 1532 C CA . SER A 1 218 ? 74.263 35.012 -47.089 1.00 42.25 218 SER A CA 1
ATOM 1533 C C . SER A 1 218 ? 73.293 35.385 -48.236 1.00 42.25 218 SER A C 1
ATOM 1535 O O . SER A 1 218 ? 72.884 34.537 -49.017 1.00 42.25 218 SER A O 1
ATOM 1537 N N . ALA 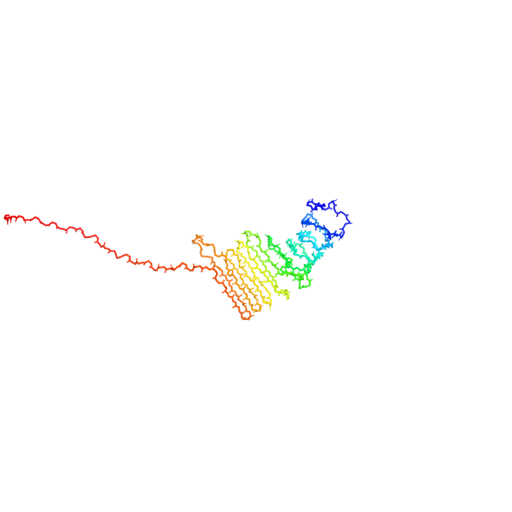A 1 219 ? 73.169 36.717 -48.396 1.00 42.47 219 ALA A N 1
ATOM 1538 C CA . ALA A 1 219 ? 73.037 37.553 -49.608 1.00 42.47 219 ALA A CA 1
ATOM 1539 C C . ALA A 1 219 ? 71.711 37.583 -50.400 1.00 42.47 219 ALA A C 1
ATOM 1541 O O . ALA A 1 219 ? 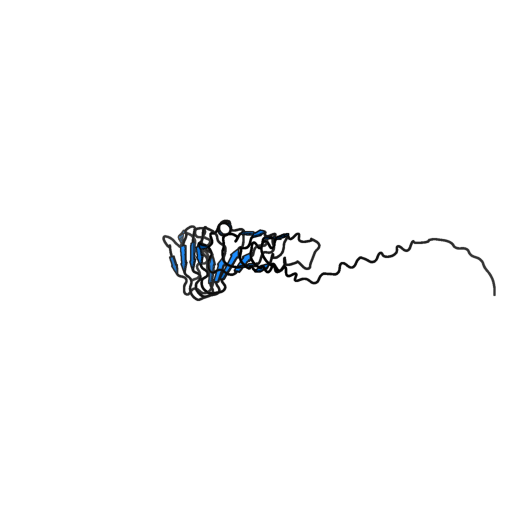71.389 36.656 -51.135 1.00 42.47 219 ALA A O 1
ATOM 1542 N N . HIS A 1 220 ? 71.009 38.725 -50.375 1.00 39.09 220 HIS A N 1
ATOM 1543 C CA . HIS A 1 220 ? 71.294 39.891 -51.230 1.00 39.09 220 HIS A CA 1
ATOM 1544 C C . HIS A 1 220 ? 70.718 41.178 -50.631 1.00 39.09 220 HIS A C 1
ATOM 1546 O O . HIS A 1 220 ? 69.711 41.078 -49.896 1.00 39.09 220 HIS A O 1
#

Radius of gyration: 27.87 Å; Cα contacts (8 Å, |Δi|>4): 591; chains: 1; bounding box: 91×52×81 Å

Foldseek 3Di:
DAPDDDAQVNQPPAAEDEAQPPEEEHAAQRHDAEHEYHYHQHAYEYEGYLEAYEEEQYAEAYEYEDDHYLYADDNDHYAYEYEYQAADPNQQVHAQRRDHNHAEYEYAYCAEYEHHPQRHDDEHEYHAYQYAYEDEAYQEAYEYEQEHAQYEYENHHYAYEYAYHNDDPDDDDDRNHHYDPHHDNYHYHDPDDPPPPPPPPPPPPDDDDDDDDDDDDDDD

Secondary structure (DSSP, 8-state):
----S--GGGSTT--EEE-TT--EEEE-TT--S--EEE--SS-EEEE--SS--EEEEESS--EEE---SS-EEEEESS--EEEESS--TTGGG--GGGEES--EEEE--SS--EEE-TT--S--EEE--SS--EEE--SS--EEE--SSS-EEE--BS--EE------SSSS-----EEE--BS--EE---S-----PPPP-------------------

pLDDT: mean 85.98, std 17.72, range [39.09, 98.62]

Solvent-accessible surface area (backbone atoms only — not comparable to full-atom values): 11720 Å² total; per-residue (Å²): 135,70,50,71,79,48,43,50,88,72,56,68,96,61,54,68,46,82,41,47,83,47,78,50,59,44,41,31,68,58,25,65,61,46,38,40,37,36,41,20,69,38,47,32,36,38,30,54,26,55,15,50,30,40,38,37,40,31,57,21,52,27,36,37,42,55,48,49,32,71,44,30,40,31,29,52,40,63,67,11,32,41,38,29,68,61,61,37,72,38,51,49,65,40,53,41,88,27,61,35,56,55,38,32,40,35,37,70,24,73,57,51,34,58,45,40,38,67,56,38,84,62,49,40,40,36,38,39,21,53,9,44,25,36,41,34,38,20,61,28,54,29,37,38,27,44,20,27,46,46,24,38,39,34,44,34,23,28,50,31,39,34,56,37,48,52,77,74,94,69,77,99,65,82,68,66,64,42,79,42,61,65,48,69,65,59,43,79,42,77,90,67,84,79,74,76,82,69,77,76,77,79,72,78,82,76,76,88,81,81,88,81,87,81,90,82,89,86,89,134

Nearest PDB structures (foldseek):
  7usl-assembly1_C  TM=3.100E-01  e=2.436E-02  Bordetella pertussis
  2z8z-assembly1_A  TM=3.690E-01  e=3.709E-01  Pseudomonas sp. MIS38
  7rah-assembly1_E  TM=3.137E-01  e=1.336E-01  Bordetella pertussis
  1h71-assembly1_P  TM=3.946E-01  e=2.136E+00  Pseudomonas sp. 'TAC II 18'
  6z7p-assembly1_A  TM=2.612E-01  e=5.648E+00  Caulobacter vibrioides CB15